Protein AF-A0A7S0P5D5-F1 (afdb_monomer)

Organism: NCBI:txid127549

Radius of gyration: 22.74 Å; Cα contacts (8 Å, |Δi|>4): 347; chains: 1; bounding box: 55×42×59 Å

Nearest PDB structures (foldseek):
  8a8t-assembly1_A  TM=3.610E-01  e=1.203E-02  Chloroflexus aurantiacus J-10-fl
  6qlg-assembly1_A  TM=5.160E-01  e=9.129E-02  Aspergillus niger
  8aer-assembly1_A  TM=3.426E-01  e=1.996E-02  Chloroflexus aurantiacus J-10-fl
  3qq0-assembly1_D  TM=2.690E-01  e=9.129E-02  Neisseria meningitidis MC58
  1sbz-assembly1_D  TM=5.220E-01  e=3.170E+00  Escherichia coli O157:H7

InterPro domains:
  IPR015590 Aldehyde dehydrogenase domain [PF00171] (122-233)
  IPR016161 Aldehyde/histidinol dehydrogenase [SSF53720] (98-239)
  IPR016162 Aldehyde dehydrogenase, N-terminal [G3DSA:3.40.605.10] (82-222)

Secondary structure (DSSP, 8-state):
--HHHHHHHHSSPPPPSEEEE-GGG-EEEEEES-HHHHHHHTTT--EEEEPPTT-------TTTT-PPPPEEEEE--SS-HHHHHHHHHHHHHTS--EEEEE--GGGGGGHHHHHHHTHHHHHTTSEEEE---HHHHHHHHH-TT--EEEEEE-HHHHHHHHHTSSS-HHHHHHTTPPPS--S-EEEEE---EEEE-------HHHHHHHHHHHHHHHHGGGG--TTSEEEEE--TT-TTHHHHHHHHHT-

Foldseek 3Di:
DQQVVCCVPPVDGDDFPDWDQDPLRKIWTWPPDDDDPRCVVVPPDTDTDIGDHPDDPDDDDPCPVVDAAAEEEEADDLLDPVVVVVVLCCCCPVVVHQYEYEYDQNCPVCQVVVCVVCVVCVVVNRYDYDYDDPVVVVCVLPPPRHQEYEYEEAPQVVLCQFAPHNPPSVVSVVVVPGTPHPHHYHYRHADQAEDEDDADDDDLVRLLVVLVVLLCLCPPSVNSDSNRHNHYHYDPPRPCPVVSVVSNVVD

Sequence (251 aa):
AEYFEALDTTGAPPPPAGVRTVSGGRHAVQTFPIGLYENLFFAGWKGELWIEEGKPLEQERPGADGTRARLYLLLGAGNQSSVVGADILSLVFQHHAAVVCKLNPVNDYLLKPLEHAFAPLIDAGLLAFVTGGVAMTQALIHHPSVAAIHMTGSDKTYDAIMWGGHGDIAARKASGAPPNLTKPFQAELGCVTPYILAPGAWSDAAVALHAREVAAMVVHNAHFNCLAAQVLVTARWWPQRGQFLAALEAE

pLDDT: mean 91.61, std 6.67, range [58.38, 98.56]

Structure (mmCIF, N/CA/C/O backbone):
data_AF-A0A7S0P5D5-F1
#
_entry.id   AF-A0A7S0P5D5-F1
#
loop_
_atom_site.group_PDB
_atom_site.id
_atom_site.type_symbol
_atom_site.label_atom_id
_atom_site.label_alt_id
_atom_site.label_comp_id
_atom_site.label_asym_id
_atom_site.label_entity_id
_atom_site.label_seq_id
_atom_site.pdbx_PDB_ins_code
_atom_site.Cartn_x
_atom_site.Cartn_y
_atom_site.Cartn_z
_atom_site.occupancy
_atom_site.B_iso_or_equiv
_atom_site.auth_seq_id
_atom_site.auth_comp_id
_atom_site.auth_asym_id
_atom_site.auth_atom_id
_atom_site.pdbx_PDB_model_num
ATOM 1 N N . ALA A 1 1 ? -23.176 -8.363 -11.551 1.00 58.38 1 ALA A N 1
ATOM 2 C CA . ALA A 1 1 ? -21.938 -8.528 -12.320 1.00 58.38 1 ALA A CA 1
ATOM 3 C C . ALA A 1 1 ? -20.876 -7.668 -11.667 1.00 58.38 1 ALA A C 1
ATOM 5 O O . ALA A 1 1 ? -21.195 -6.552 -11.251 1.00 58.38 1 ALA A O 1
ATOM 6 N N . GLU A 1 2 ? -19.669 -8.199 -11.523 1.00 75.25 2 GLU A N 1
ATOM 7 C CA . GLU A 1 2 ? -18.509 -7.390 -11.138 1.00 75.25 2 GLU A CA 1
ATOM 8 C C . GLU A 1 2 ? -18.188 -6.372 -12.246 1.00 75.25 2 GLU A C 1
ATOM 10 O O . GLU A 1 2 ? -18.663 -6.497 -13.376 1.00 75.25 2 GLU A O 1
ATOM 15 N N . TYR A 1 3 ? -17.413 -5.332 -11.932 1.00 79.88 3 TYR A N 1
ATOM 16 C CA . TYR A 1 3 ? -17.216 -4.184 -12.826 1.00 79.88 3 TYR A CA 1
ATOM 17 C C . TYR A 1 3 ? -16.726 -4.573 -14.234 1.00 79.88 3 TYR A C 1
ATOM 19 O O . TYR A 1 3 ? -17.319 -4.161 -15.232 1.00 79.88 3 TYR A O 1
ATOM 27 N N . PHE A 1 4 ? -15.687 -5.410 -14.327 1.00 79.38 4 PHE A N 1
ATOM 28 C CA . PHE A 1 4 ? -15.125 -5.839 -15.614 1.00 79.38 4 PHE A CA 1
ATOM 29 C C . PHE A 1 4 ? -16.009 -6.837 -16.363 1.00 79.38 4 PHE A C 1
ATOM 31 O O . PHE A 1 4 ? -16.084 -6.774 -17.585 1.00 79.38 4 PHE A O 1
ATOM 38 N N . GLU A 1 5 ? -16.733 -7.699 -15.651 1.00 83.38 5 GLU A N 1
ATOM 39 C CA . GLU A 1 5 ? -17.725 -8.593 -16.257 1.00 83.38 5 GLU A CA 1
ATOM 40 C C . GLU A 1 5 ? -18.868 -7.788 -16.894 1.00 83.38 5 GLU A C 1
ATOM 42 O O . GLU A 1 5 ? -19.292 -8.069 -18.014 1.00 83.38 5 GLU A O 1
ATOM 47 N N . ALA A 1 6 ? -19.349 -6.743 -16.213 1.00 85.25 6 ALA A N 1
ATOM 48 C CA . ALA A 1 6 ? -20.367 -5.851 -16.760 1.00 85.25 6 ALA A CA 1
ATOM 49 C C . ALA A 1 6 ? -19.857 -5.108 -18.004 1.00 85.25 6 ALA A C 1
ATOM 51 O O . ALA A 1 6 ? -20.577 -5.023 -18.999 1.00 85.25 6 ALA A O 1
ATOM 52 N N . LEU A 1 7 ? -18.611 -4.625 -17.982 1.00 83.94 7 LEU A N 1
ATOM 53 C CA . LEU A 1 7 ? -17.996 -3.995 -19.150 1.00 83.94 7 LEU A CA 1
ATOM 54 C C . LEU A 1 7 ? -17.867 -4.956 -20.336 1.00 83.94 7 LEU A C 1
ATOM 56 O O . LEU A 1 7 ? -18.183 -4.552 -21.452 1.00 83.94 7 LEU A O 1
ATOM 60 N N . ASP A 1 8 ? -17.431 -6.195 -20.112 1.00 84.44 8 ASP A N 1
ATOM 61 C CA . ASP A 1 8 ? -17.267 -7.198 -21.173 1.00 84.44 8 ASP A CA 1
ATOM 62 C C . ASP A 1 8 ? -18.615 -7.601 -21.792 1.00 84.44 8 ASP A C 1
ATOM 64 O O . ASP A 1 8 ? -18.784 -7.625 -23.010 1.00 84.44 8 ASP A O 1
ATOM 68 N N . THR A 1 9 ? -19.620 -7.833 -20.947 1.00 88.81 9 THR A N 1
ATOM 69 C CA . THR A 1 9 ? -20.936 -8.325 -21.382 1.00 88.81 9 THR A CA 1
ATOM 70 C C . THR A 1 9 ? -21.857 -7.233 -21.926 1.00 88.81 9 THR A C 1
ATOM 72 O O . THR A 1 9 ? -22.649 -7.495 -22.830 1.00 88.81 9 THR A O 1
ATOM 75 N N . THR A 1 10 ? -21.789 -6.014 -21.382 1.00 87.06 10 THR A N 1
ATOM 76 C CA . THR A 1 10 ? -22.739 -4.929 -21.700 1.00 87.06 10 THR A CA 1
ATOM 77 C C . THR A 1 10 ? -22.095 -3.713 -22.363 1.00 87.06 10 THR A C 1
ATOM 79 O O . THR A 1 10 ? -22.804 -2.855 -22.889 1.00 87.06 10 THR A O 1
ATOM 82 N N . GLY A 1 11 ? -20.764 -3.604 -22.346 1.00 84.50 11 GLY A N 1
ATOM 83 C CA . GLY A 1 11 ? -20.040 -2.426 -22.831 1.00 84.50 11 GLY A CA 1
ATOM 84 C C . GLY A 1 11 ? -20.120 -1.204 -21.908 1.00 84.50 11 GLY A C 1
ATOM 85 O O . GLY A 1 11 ? -19.606 -0.143 -22.277 1.00 84.50 11 GLY A O 1
ATOM 86 N N . ALA A 1 12 ? -20.744 -1.330 -20.733 1.00 84.00 12 ALA A N 1
ATOM 87 C CA . ALA A 1 12 ? -20.948 -0.259 -19.763 1.00 84.00 12 ALA A CA 1
ATOM 88 C C . ALA A 1 12 ? -20.639 -0.730 -18.326 1.00 84.00 12 ALA A C 1
ATOM 90 O O . ALA A 1 12 ? -20.782 -1.916 -18.020 1.00 84.00 12 ALA A O 1
ATOM 91 N N . PRO A 1 13 ? -20.191 0.176 -17.438 1.00 83.31 13 PRO A N 1
ATOM 92 C CA . PRO A 1 13 ? -19.980 -0.157 -16.034 1.00 83.31 13 PRO A CA 1
ATOM 93 C C . PRO A 1 13 ? -21.312 -0.498 -15.336 1.00 83.31 13 PRO A C 1
ATOM 95 O O . PRO A 1 13 ? -22.378 -0.052 -15.776 1.00 83.31 13 PRO A O 1
ATOM 98 N N . PRO A 1 14 ? -21.290 -1.303 -14.256 1.00 83.44 14 PRO A N 1
ATOM 99 C CA . PRO A 1 14 ? -22.506 -1.696 -13.562 1.00 83.44 14 PRO A CA 1
ATOM 100 C C . PRO A 1 14 ? -23.134 -0.493 -12.838 1.00 83.44 14 PRO A C 1
ATOM 102 O O . PRO A 1 14 ? -22.414 0.354 -12.294 1.00 83.44 14 PRO A O 1
ATOM 105 N N . PRO A 1 15 ? -24.477 -0.424 -12.758 1.00 81.44 15 PRO A N 1
ATOM 106 C CA . PRO A 1 15 ? -25.137 0.644 -12.022 1.00 81.44 15 PRO A CA 1
ATOM 107 C C . PRO A 1 15 ? -24.736 0.604 -10.537 1.00 81.44 15 PRO A C 1
ATOM 109 O O . PRO A 1 15 ? -24.493 -0.478 -9.992 1.00 81.44 15 PRO A O 1
ATOM 112 N N . PRO A 1 16 ? -24.682 1.763 -9.856 1.00 82.06 16 PRO A N 1
ATOM 113 C CA . PRO A 1 16 ? -24.384 1.807 -8.429 1.00 82.06 16 PRO A CA 1
ATOM 114 C C . PRO A 1 16 ? -25.425 1.021 -7.623 1.00 82.06 16 PRO A C 1
ATOM 116 O O . PRO A 1 16 ? -26.604 0.992 -7.976 1.00 82.06 16 PRO A O 1
ATOM 119 N N . ALA A 1 17 ? -25.001 0.439 -6.496 1.00 83.44 17 ALA A N 1
ATOM 120 C CA . ALA A 1 17 ? -25.884 -0.339 -5.621 1.00 83.44 17 ALA A CA 1
ATOM 121 C C . ALA A 1 17 ? -27.049 0.498 -5.059 1.00 83.44 17 ALA A C 1
ATOM 123 O O . ALA A 1 17 ? -28.137 -0.019 -4.810 1.00 83.44 17 ALA A O 1
ATOM 124 N N . GLY A 1 18 ? -26.829 1.801 -4.884 1.00 88.88 18 GLY A N 1
ATOM 125 C CA . GLY A 1 18 ? -27.861 2.754 -4.510 1.00 88.88 18 GLY A CA 1
ATOM 126 C C . GLY A 1 18 ? -27.371 4.189 -4.641 1.00 88.88 18 GLY A C 1
ATOM 127 O O . GLY A 1 18 ? -26.185 4.470 -4.472 1.00 88.88 18 GLY A O 1
ATOM 128 N N . VAL A 1 19 ? -28.298 5.101 -4.929 1.00 92.19 19 VAL A N 1
ATOM 129 C CA . VAL A 1 19 ? -28.044 6.544 -4.960 1.00 92.19 19 VAL A CA 1
ATOM 130 C C . VAL A 1 19 ? -29.105 7.229 -4.118 1.00 92.19 19 VAL A C 1
ATOM 132 O O . VAL A 1 19 ? -30.302 7.038 -4.326 1.00 92.19 19 VAL A O 1
ATOM 135 N N . ARG A 1 20 ? -28.662 8.041 -3.162 1.00 93.38 20 ARG A N 1
ATOM 136 C CA . ARG A 1 20 ? -29.518 8.833 -2.280 1.00 93.38 20 ARG A CA 1
ATOM 137 C C . ARG A 1 20 ? -29.183 10.306 -2.441 1.00 93.38 20 ARG A C 1
ATOM 139 O O . ARG A 1 20 ? -28.017 10.682 -2.398 1.00 93.38 20 ARG A O 1
ATOM 146 N N . THR A 1 21 ? -30.197 11.156 -2.545 1.00 91.19 21 THR A N 1
ATOM 147 C CA . THR A 1 21 ? -30.005 12.602 -2.389 1.00 91.19 21 THR A CA 1
ATOM 148 C C . THR A 1 21 ? -29.828 12.936 -0.908 1.00 91.19 21 THR A C 1
ATOM 150 O O . THR A 1 21 ? -30.612 12.497 -0.063 1.00 91.19 21 THR A O 1
ATOM 153 N N . VAL A 1 22 ? -28.779 13.687 -0.582 1.00 89.81 22 VAL A N 1
ATOM 154 C CA . VAL A 1 22 ? -28.417 14.095 0.782 1.00 89.81 22 VAL A CA 1
ATOM 155 C C . VAL A 1 22 ? -28.518 15.612 0.949 1.00 89.81 22 VAL A C 1
ATOM 157 O O . VAL A 1 22 ? -28.938 16.330 0.040 1.00 89.81 22 VAL A O 1
ATOM 160 N N . SER A 1 23 ? -28.181 16.116 2.140 1.00 86.81 23 SER A N 1
ATOM 161 C CA . SER A 1 23 ? -28.263 17.547 2.443 1.00 86.81 23 SER A CA 1
ATOM 162 C C . SER A 1 23 ? -27.466 18.396 1.446 1.00 86.81 23 SER A C 1
ATOM 164 O O . SER A 1 23 ? -26.335 18.060 1.074 1.00 86.81 23 SER A O 1
ATOM 166 N N . GLY A 1 24 ? -28.080 19.506 1.025 1.00 83.25 24 GLY A N 1
ATOM 167 C CA . GLY A 1 24 ? -27.525 20.395 0.001 1.00 83.25 24 GLY A CA 1
ATOM 168 C C . GLY A 1 24 ? -27.646 19.850 -1.425 1.00 83.25 24 GLY A C 1
ATOM 169 O O . GLY A 1 24 ? -26.835 20.197 -2.266 1.00 83.25 24 GLY A O 1
ATOM 170 N N . GLY A 1 25 ? -28.587 18.936 -1.699 1.00 84.94 25 GLY A N 1
ATOM 171 C CA . GLY A 1 25 ? -28.819 18.414 -3.055 1.00 84.94 25 GLY A CA 1
ATOM 172 C C . GLY A 1 25 ? -27.712 17.501 -3.597 1.00 84.94 25 GLY A C 1
ATOM 173 O O . GLY A 1 25 ? -27.777 17.085 -4.748 1.00 84.94 25 GLY A O 1
ATOM 174 N N . ARG A 1 26 ? -26.713 17.166 -2.773 1.00 90.69 26 ARG A N 1
ATOM 175 C CA . ARG A 1 26 ? -25.627 16.238 -3.112 1.00 90.69 26 ARG A CA 1
ATOM 176 C C . ARG A 1 26 ? -26.141 14.811 -3.270 1.00 90.69 26 ARG A C 1
ATOM 178 O O . ARG A 1 26 ? -27.201 14.459 -2.749 1.00 90.69 26 ARG A O 1
ATOM 185 N N . HIS A 1 27 ? -25.345 13.963 -3.908 1.00 93.00 27 HIS A N 1
ATOM 186 C CA . HIS A 1 27 ? -25.621 12.533 -4.017 1.00 93.00 27 HIS A CA 1
ATOM 187 C C . HIS A 1 27 ? -24.662 11.728 -3.140 1.00 93.00 27 HIS A C 1
ATOM 189 O O . HIS A 1 27 ? -23.454 11.940 -3.182 1.00 93.00 27 HIS A O 1
ATOM 195 N N . ALA A 1 28 ? -25.201 10.793 -2.362 1.00 94.31 28 ALA A N 1
ATOM 196 C CA . ALA A 1 28 ? -24.440 9.723 -1.730 1.00 94.31 28 ALA A CA 1
ATOM 197 C C . ALA A 1 28 ? -24.663 8.436 -2.527 1.00 94.31 28 ALA A C 1
ATOM 199 O O . ALA A 1 28 ? -25.802 7.991 -2.702 1.00 94.31 28 ALA A O 1
ATOM 200 N N . VAL A 1 29 ? -23.574 7.869 -3.029 1.00 92.75 29 VAL A N 1
ATOM 201 C CA . VAL A 1 29 ? -23.549 6.658 -3.848 1.00 92.75 29 VAL A CA 1
ATOM 202 C C . VAL A 1 29 ? -23.046 5.523 -2.981 1.00 92.75 29 VAL A C 1
ATOM 204 O O . VAL A 1 29 ? -21.926 5.587 -2.483 1.00 92.75 29 VAL A O 1
ATOM 207 N N . GLN A 1 30 ? -23.847 4.479 -2.803 1.00 91.44 30 GLN A N 1
ATOM 208 C CA . GLN A 1 30 ? -23.393 3.295 -2.088 1.00 91.44 30 GLN A CA 1
ATOM 209 C C . GLN A 1 30 ? -22.416 2.514 -2.972 1.00 91.44 30 GLN A C 1
ATOM 211 O O . GLN A 1 30 ? -22.788 2.032 -4.044 1.00 91.44 30 GLN A O 1
ATOM 216 N N . THR A 1 31 ? -21.178 2.387 -2.503 1.00 88.44 31 THR A N 1
ATOM 217 C CA . THR A 1 31 ? -20.093 1.671 -3.189 1.00 88.44 31 THR A CA 1
ATOM 218 C C . THR A 1 31 ? -19.704 0.376 -2.496 1.00 88.44 31 THR A C 1
ATOM 220 O O . THR A 1 31 ? -18.937 -0.396 -3.055 1.00 88.44 31 THR A O 1
ATOM 223 N N . PHE A 1 32 ? -20.226 0.123 -1.296 1.00 89.06 32 PHE A N 1
ATOM 224 C CA . PHE A 1 32 ? -19.951 -1.093 -0.545 1.00 89.06 32 PHE A CA 1
ATOM 225 C C . PHE A 1 32 ? -21.074 -1.382 0.467 1.00 89.06 32 PHE A C 1
ATOM 227 O O . PHE A 1 32 ? -21.574 -0.43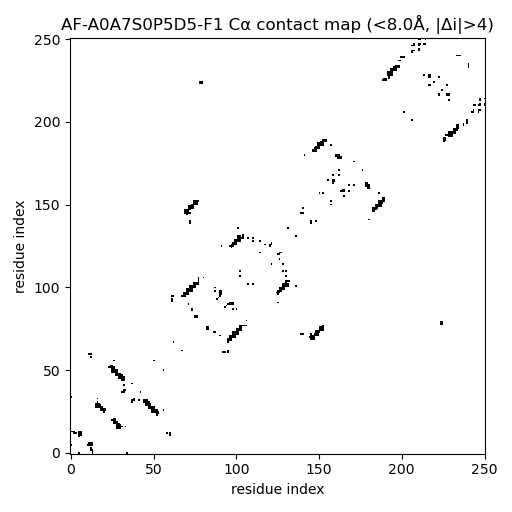9 1.094 1.00 89.06 32 PHE A O 1
ATOM 234 N N . PRO A 1 33 ? -21.458 -2.650 0.693 1.00 88.69 33 PRO A N 1
ATOM 235 C CA . PRO A 1 33 ? -21.038 -3.848 -0.042 1.00 88.69 33 PRO A CA 1
ATOM 236 C C . PRO A 1 33 ? -21.739 -3.984 -1.405 1.00 88.69 33 PRO A C 1
ATOM 238 O O . PRO A 1 33 ? -22.882 -3.547 -1.575 1.00 88.69 33 PRO A O 1
ATOM 241 N N . ILE A 1 34 ? -21.074 -4.635 -2.358 1.00 81.25 34 ILE A N 1
ATOM 242 C CA . ILE A 1 34 ? -21.566 -4.992 -3.689 1.00 81.25 34 ILE A CA 1
ATOM 243 C C . ILE A 1 34 ? -21.639 -6.523 -3.803 1.00 81.25 34 ILE A C 1
ATOM 245 O O . ILE A 1 34 ? -20.687 -7.248 -3.535 1.00 81.25 34 ILE A O 1
ATOM 249 N N . GLY A 1 35 ? -22.791 -7.041 -4.232 1.00 79.44 35 GLY A N 1
ATOM 250 C CA . GLY A 1 35 ? -22.966 -8.477 -4.474 1.00 79.44 35 GLY A CA 1
ATOM 251 C C . GLY A 1 35 ? -23.063 -9.335 -3.205 1.00 79.44 35 GLY A C 1
ATOM 252 O O . GLY A 1 35 ? -23.049 -8.845 -2.077 1.00 79.44 35 GLY A O 1
ATOM 253 N N . LEU A 1 36 ? -23.236 -10.645 -3.388 1.00 82.94 36 LEU A N 1
ATOM 254 C CA . LEU A 1 36 ? -23.593 -11.563 -2.300 1.00 82.94 36 LEU A CA 1
ATOM 255 C C . LEU A 1 36 ? -22.468 -11.748 -1.269 1.00 82.94 36 LEU A C 1
ATOM 257 O O . LEU A 1 36 ? -22.733 -11.735 -0.069 1.00 82.94 36 LEU A O 1
ATOM 261 N N . TYR A 1 37 ? -21.227 -11.918 -1.728 1.00 85.06 37 TYR A N 1
ATOM 262 C CA . TYR A 1 37 ? -20.101 -12.236 -0.848 1.00 85.06 37 TYR A CA 1
ATOM 263 C C . TYR A 1 37 ? -19.763 -11.089 0.101 1.00 85.06 37 TYR A C 1
ATOM 265 O O . TYR A 1 37 ? -19.641 -11.320 1.300 1.00 85.06 37 TYR A O 1
ATOM 273 N N . GLU A 1 38 ? -19.680 -9.852 -0.392 1.00 87.56 38 GLU A N 1
ATOM 274 C CA . GLU A 1 38 ? -19.379 -8.700 0.465 1.00 87.56 38 GLU A CA 1
ATOM 275 C C . GLU A 1 38 ? -20.480 -8.466 1.505 1.00 87.56 38 GLU A C 1
ATOM 277 O O . GLU A 1 38 ? -20.188 -8.218 2.673 1.00 87.56 38 GLU A O 1
ATOM 282 N N . ASN A 1 39 ? -21.749 -8.629 1.111 1.00 85.12 39 ASN A N 1
ATOM 283 C CA . ASN A 1 39 ? -22.879 -8.528 2.036 1.00 85.12 39 ASN A CA 1
ATOM 284 C C . ASN A 1 39 ? -22.820 -9.585 3.152 1.00 85.12 39 ASN A C 1
ATOM 286 O O . ASN A 1 39 ? -23.248 -9.310 4.272 1.00 85.12 39 ASN A O 1
ATOM 290 N N . LEU A 1 40 ? -22.294 -10.780 2.860 1.00 89.12 40 LEU A N 1
ATOM 291 C CA . LEU A 1 40 ? -22.147 -11.854 3.840 1.00 89.12 40 LEU A CA 1
ATOM 292 C C . LEU A 1 40 ? -20.928 -11.651 4.751 1.00 89.12 40 LEU A C 1
ATOM 294 O O . LEU A 1 40 ? -21.047 -11.793 5.966 1.00 89.12 40 LEU A O 1
ATOM 298 N N . PHE A 1 41 ? -19.764 -11.330 4.181 1.00 89.69 41 PHE A N 1
ATOM 299 C CA . PHE A 1 41 ? -18.509 -11.220 4.934 1.00 89.69 41 PHE A CA 1
ATOM 300 C C . PHE A 1 41 ? -18.391 -9.926 5.743 1.00 89.69 41 PHE A C 1
ATOM 302 O O . PHE A 1 41 ? -17.720 -9.916 6.772 1.00 89.69 41 PHE A O 1
ATOM 309 N N . PHE A 1 42 ? -19.062 -8.854 5.318 1.00 87.44 42 PHE A N 1
ATOM 310 C CA . PHE A 1 42 ? -18.968 -7.534 5.945 1.00 87.44 42 PHE A CA 1
ATOM 311 C C . PHE A 1 42 ? -20.322 -7.043 6.461 1.00 87.44 42 PHE A C 1
ATOM 313 O O . PHE A 1 42 ? -20.672 -5.866 6.352 1.00 87.44 42 PHE A O 1
ATOM 320 N N . ALA A 1 43 ? -21.095 -7.959 7.047 1.00 85.62 43 ALA A N 1
ATOM 321 C CA . ALA A 1 43 ? -22.389 -7.648 7.636 1.00 85.62 43 ALA A CA 1
ATOM 322 C C . ALA A 1 43 ? -22.286 -6.470 8.626 1.00 85.62 43 ALA A C 1
ATOM 324 O O . ALA A 1 43 ? -21.475 -6.474 9.552 1.00 85.62 43 ALA A O 1
ATOM 325 N N . GLY A 1 44 ? -23.123 -5.449 8.420 1.00 85.56 44 GLY A N 1
ATOM 326 C CA . GLY A 1 44 ? -23.162 -4.235 9.244 1.00 85.56 44 GLY A CA 1
ATOM 327 C C . GLY A 1 44 ? -22.296 -3.073 8.743 1.00 85.56 44 GLY A C 1
ATOM 328 O O . GLY A 1 44 ? -22.477 -1.955 9.220 1.00 85.56 44 GLY A O 1
ATOM 329 N N . TRP A 1 45 ? -21.426 -3.289 7.754 1.00 89.19 45 TRP A N 1
ATOM 330 C CA . TRP A 1 45 ? -20.610 -2.232 7.153 1.00 89.19 45 TRP A CA 1
ATOM 331 C C . TRP A 1 45 ? -21.281 -1.639 5.911 1.00 89.19 45 TRP A C 1
ATOM 333 O O . TRP A 1 45 ? -21.953 -2.338 5.154 1.00 89.19 45 TRP A O 1
ATOM 343 N N . LYS A 1 46 ? -21.100 -0.330 5.698 1.00 90.00 46 LYS A N 1
ATOM 344 C CA . LYS A 1 46 ? -21.545 0.393 4.497 1.00 90.00 46 LYS A CA 1
ATOM 345 C C . LYS A 1 46 ? -20.492 1.414 4.085 1.00 90.00 46 LYS A C 1
ATOM 347 O O . LYS A 1 46 ? -19.978 2.132 4.938 1.00 90.00 46 LYS A O 1
ATOM 352 N N . GLY A 1 47 ? -20.218 1.491 2.787 1.00 92.25 47 GLY A N 1
ATOM 353 C CA . GLY A 1 47 ? -19.375 2.517 2.178 1.00 92.25 47 GLY A CA 1
ATOM 354 C C . GLY A 1 47 ? -20.193 3.392 1.235 1.00 92.25 47 GLY A C 1
ATOM 355 O O . GLY A 1 47 ? -20.940 2.881 0.397 1.00 92.25 47 GLY A O 1
ATOM 356 N N . GLU A 1 48 ? -20.057 4.710 1.380 1.00 93.12 48 GLU A N 1
ATOM 357 C CA . GLU A 1 48 ? -20.683 5.698 0.502 1.00 93.12 48 GLU A CA 1
ATOM 358 C C . GLU A 1 48 ? -19.625 6.655 -0.067 1.00 93.12 48 GLU A C 1
ATOM 360 O O . GLU A 1 48 ? -18.774 7.152 0.670 1.00 93.12 48 GLU A O 1
ATOM 365 N N . LEU A 1 49 ? -19.728 6.979 -1.357 1.00 91.88 49 LEU A N 1
ATOM 366 C CA . LEU A 1 49 ? -19.058 8.130 -1.961 1.00 91.88 49 LEU A CA 1
ATOM 367 C C . LEU A 1 49 ? -20.021 9.311 -2.016 1.00 91.88 49 LEU A C 1
ATOM 369 O O . LEU A 1 49 ? -21.128 9.203 -2.543 1.00 91.88 49 LEU A O 1
ATOM 373 N N . TRP A 1 50 ? -19.600 10.441 -1.453 1.00 93.50 50 TRP A N 1
ATOM 374 C CA . TRP A 1 50 ? -20.389 11.667 -1.421 1.00 93.50 50 TRP A CA 1
ATOM 375 C C . TRP A 1 50 ? -19.907 12.598 -2.522 1.00 93.50 50 TRP A C 1
ATOM 377 O O . TRP A 1 50 ? -18.783 13.094 -2.483 1.00 93.50 50 TRP A O 1
ATOM 387 N N . ILE A 1 51 ? -20.772 12.817 -3.504 1.00 91.69 51 ILE A N 1
ATOM 388 C CA . ILE A 1 51 ? -20.483 13.642 -4.668 1.00 91.69 51 ILE A CA 1
ATOM 389 C C . ILE A 1 51 ? -20.586 15.116 -4.276 1.00 91.69 51 ILE A C 1
ATOM 391 O O . ILE A 1 51 ? -21.514 15.528 -3.569 1.00 91.69 51 ILE A O 1
ATOM 395 N N . GLU A 1 52 ? -19.612 15.906 -4.728 1.00 89.69 52 GLU A N 1
ATOM 396 C CA . GLU A 1 52 ? -19.618 17.358 -4.567 1.00 89.69 52 GLU A CA 1
ATOM 397 C C . GLU A 1 52 ? -20.901 17.980 -5.138 1.00 89.69 52 GLU A C 1
ATOM 399 O O . GLU A 1 52 ? -21.514 17.476 -6.081 1.00 89.69 52 GLU A O 1
ATOM 404 N N . GLU A 1 53 ? -21.318 19.102 -4.559 1.00 90.62 53 GLU A N 1
ATOM 405 C CA . GLU A 1 53 ? -22.531 19.795 -4.986 1.00 90.62 53 GLU A CA 1
ATOM 406 C C . GLU A 1 53 ? -22.430 20.250 -6.450 1.00 90.62 53 GLU A C 1
ATOM 408 O O . GLU A 1 53 ? -21.419 20.800 -6.885 1.00 90.62 53 GLU A O 1
ATOM 413 N N . GLY A 1 54 ? -23.489 19.995 -7.224 1.00 86.25 54 GLY A N 1
ATOM 414 C CA . GLY A 1 54 ? -23.563 20.361 -8.640 1.00 86.25 54 GLY A CA 1
ATOM 415 C C . GLY A 1 54 ? -22.700 19.515 -9.584 1.00 86.25 54 GLY A C 1
ATOM 416 O O . GLY A 1 54 ? -22.736 19.758 -10.790 1.00 86.25 54 GLY A O 1
ATOM 417 N N . LYS A 1 55 ? -21.943 18.526 -9.086 1.00 88.81 55 LYS A N 1
ATOM 418 C CA . LYS A 1 55 ? -21.206 17.590 -9.945 1.00 88.81 55 LYS A CA 1
ATOM 419 C C . LYS A 1 55 ? -22.118 16.464 -10.445 1.00 88.81 55 LYS A C 1
ATOM 421 O O . LYS A 1 55 ? -22.966 15.985 -9.686 1.00 88.81 55 LYS A O 1
ATOM 426 N N . PRO A 1 56 ? -21.959 16.035 -11.709 1.00 85.88 56 PRO A N 1
ATOM 427 C CA . PRO A 1 56 ? -22.733 14.927 -12.244 1.00 85.88 56 PRO A CA 1
ATOM 428 C C . PRO A 1 56 ? -22.327 13.610 -11.574 1.00 85.88 56 PRO A C 1
ATOM 430 O O . PRO A 1 56 ? -21.190 13.436 -11.130 1.00 85.88 56 PRO A O 1
ATOM 433 N N . LEU A 1 57 ? -23.269 12.668 -11.516 1.00 84.50 57 LEU A N 1
ATOM 434 C CA . LEU A 1 57 ? -22.962 11.289 -11.164 1.00 84.50 57 LEU A CA 1
ATOM 435 C C . LEU A 1 57 ? -22.419 10.583 -12.407 1.00 84.50 57 LEU A C 1
ATOM 437 O O . LEU A 1 57 ? -23.188 10.142 -13.259 1.00 84.50 57 LEU A O 1
ATOM 441 N N . GLU A 1 58 ? -21.100 10.483 -12.498 1.00 82.38 58 GLU A N 1
ATOM 442 C CA . GLU A 1 58 ? -20.412 9.817 -13.600 1.00 82.38 58 GLU A CA 1
ATOM 443 C C . GLU A 1 58 ? -19.621 8.620 -13.079 1.00 82.38 58 GLU A C 1
ATOM 445 O O . GLU A 1 58 ? -19.075 8.639 -11.975 1.00 82.38 58 GLU A O 1
ATOM 450 N N . GLN A 1 59 ? -19.577 7.561 -13.881 1.00 78.19 59 GLN A N 1
ATOM 451 C CA . GLN A 1 59 ? -18.661 6.449 -13.678 1.00 78.19 59 GLN A CA 1
ATOM 452 C C . GLN A 1 59 ? -17.605 6.526 -14.769 1.00 78.19 59 GLN A C 1
ATOM 454 O O . GLN A 1 59 ? -17.929 6.506 -15.959 1.00 78.19 59 GLN A O 1
ATOM 459 N N . GLU A 1 60 ? -16.346 6.619 -14.358 1.00 74.19 60 GLU A N 1
ATOM 460 C CA . GLU A 1 60 ? -15.229 6.534 -15.286 1.00 74.19 60 GLU A CA 1
ATOM 461 C C . GLU A 1 60 ? -15.261 5.176 -15.994 1.00 74.19 60 GLU A C 1
ATOM 463 O O . GLU A 1 60 ? -15.531 4.146 -15.368 1.00 74.19 60 GLU A O 1
ATOM 468 N N . ARG A 1 61 ? -15.017 5.182 -17.309 1.00 74.44 61 ARG A N 1
ATOM 469 C CA . ARG A 1 61 ? -14.846 3.970 -18.110 1.00 74.44 61 ARG A CA 1
ATOM 470 C C . ARG A 1 61 ? -13.371 3.849 -18.508 1.00 74.44 61 ARG A C 1
ATOM 472 O O . ARG A 1 61 ? -12.919 4.646 -19.334 1.00 74.44 61 ARG A O 1
ATOM 479 N N . PRO A 1 62 ? -12.659 2.825 -18.009 1.00 69.50 62 PRO A N 1
ATOM 480 C CA . PRO A 1 62 ? -11.334 2.441 -18.465 1.00 69.50 62 PRO A CA 1
ATOM 481 C C . PRO A 1 62 ? -11.158 2.501 -19.983 1.00 69.50 62 PRO A C 1
ATOM 483 O O . PRO A 1 62 ? -11.913 1.872 -20.728 1.00 69.50 62 PRO A O 1
ATOM 486 N N . GLY A 1 63 ? -10.159 3.262 -20.438 1.00 66.81 63 GLY A N 1
ATOM 487 C CA . GLY A 1 63 ? -9.768 3.353 -21.850 1.00 66.81 63 GLY A CA 1
ATOM 488 C C . GLY A 1 63 ? -10.743 4.089 -22.781 1.00 66.81 63 GLY A C 1
ATOM 489 O O . GLY A 1 63 ? -10.576 4.014 -23.999 1.00 66.81 63 GLY A O 1
ATOM 490 N N . ALA A 1 64 ? -11.751 4.800 -22.257 1.00 71.12 64 ALA A N 1
ATOM 491 C CA . ALA A 1 64 ? -12.708 5.554 -23.078 1.00 71.12 64 ALA A CA 1
ATOM 492 C C . ALA A 1 64 ? -12.066 6.690 -23.898 1.00 71.12 64 ALA A C 1
ATOM 494 O O . ALA A 1 64 ? -12.589 7.072 -24.943 1.00 71.12 64 ALA A O 1
ATOM 495 N N . ASP A 1 65 ? -10.926 7.206 -23.448 1.00 75.81 65 ASP A N 1
ATOM 496 C CA . ASP A 1 65 ? -10.139 8.242 -24.121 1.00 75.81 65 ASP A CA 1
ATOM 497 C C . ASP A 1 65 ? -9.180 7.685 -25.196 1.00 75.81 65 ASP A C 1
ATOM 499 O O . ASP A 1 65 ? -8.511 8.450 -25.892 1.00 75.81 65 ASP A O 1
ATOM 503 N N . GLY A 1 66 ? -9.107 6.357 -25.352 1.00 70.81 66 GLY A N 1
ATOM 504 C CA . GLY A 1 66 ? -8.196 5.690 -26.282 1.00 70.81 66 GLY A CA 1
ATOM 505 C C . GLY A 1 66 ? -6.725 5.725 -25.853 1.00 70.81 66 GLY A C 1
ATOM 506 O O . GLY A 1 66 ? -5.846 5.451 -26.680 1.00 70.81 66 GLY A O 1
ATOM 507 N N . THR A 1 67 ? -6.430 6.054 -24.590 1.00 74.50 67 THR A N 1
ATOM 508 C CA . THR A 1 67 ? -5.062 6.072 -24.071 1.00 74.50 67 THR A CA 1
ATOM 509 C C . THR A 1 67 ? -4.440 4.681 -24.167 1.00 74.50 67 THR A C 1
ATOM 511 O O . THR A 1 67 ? -4.951 3.690 -23.647 1.00 74.50 67 THR A O 1
ATOM 514 N N . ARG A 1 68 ? -3.299 4.596 -24.860 1.00 76.38 68 ARG A N 1
ATOM 515 C CA . ARG A 1 68 ? -2.543 3.346 -24.973 1.00 76.38 68 ARG A CA 1
ATOM 516 C C . ARG A 1 68 ? -1.852 3.017 -23.659 1.00 76.38 68 ARG A C 1
ATOM 518 O O . ARG A 1 68 ? -1.242 3.893 -23.042 1.00 76.38 68 ARG A O 1
ATOM 525 N N . ALA A 1 69 ? -1.867 1.730 -23.321 1.00 81.31 69 ALA A N 1
ATOM 526 C CA . ALA A 1 69 ? -1.160 1.222 -22.163 1.00 81.31 69 ALA A CA 1
ATOM 527 C C . ALA A 1 69 ? 0.331 1.562 -22.220 1.00 81.31 69 ALA A C 1
ATOM 529 O O . ALA A 1 69 ? 0.996 1.411 -23.250 1.00 81.31 69 ALA A O 1
ATOM 530 N N . ARG A 1 70 ? 0.852 2.041 -21.091 1.00 91.56 70 ARG A N 1
ATOM 531 C CA . ARG A 1 70 ? 2.269 2.355 -20.905 1.00 91.56 70 ARG A CA 1
ATOM 532 C C . ARG A 1 70 ? 2.932 1.243 -20.108 1.00 91.56 70 ARG A C 1
ATOM 534 O O . ARG A 1 70 ? 2.288 0.618 -19.271 1.00 91.56 70 ARG A O 1
ATOM 541 N N . LEU A 1 71 ? 4.223 1.024 -20.342 1.00 97.06 71 LEU A N 1
ATOM 542 C CA . LEU A 1 71 ? 4.992 0.069 -19.555 1.00 97.06 71 LEU A CA 1
ATOM 543 C C . LEU A 1 71 ? 5.460 0.716 -18.249 1.00 97.06 71 LEU A C 1
ATOM 545 O O . LEU A 1 71 ? 6.240 1.674 -18.268 1.00 97.06 71 LEU A O 1
ATOM 549 N N . TYR A 1 72 ? 5.006 0.159 -17.134 1.00 98.06 72 TYR A N 1
ATOM 550 C CA . TYR A 1 72 ? 5.418 0.516 -15.787 1.00 98.06 72 TYR A CA 1
ATOM 551 C C . TYR A 1 72 ? 6.431 -0.496 -15.263 1.00 98.06 72 TYR A C 1
ATOM 553 O O . TYR A 1 72 ? 6.263 -1.707 -15.408 1.00 98.06 72 TYR A O 1
ATOM 561 N N . LEU A 1 73 ? 7.480 0.008 -14.620 1.00 98.44 73 LEU A N 1
ATOM 562 C CA . LEU A 1 73 ? 8.346 -0.810 -13.782 1.00 98.44 73 LEU A CA 1
ATOM 563 C C . LEU A 1 73 ? 7.831 -0.746 -12.347 1.00 98.44 73 LEU A C 1
ATOM 565 O O . LEU A 1 73 ? 7.902 0.308 -11.718 1.00 98.44 73 LEU A O 1
ATOM 569 N N . LEU A 1 74 ? 7.356 -1.874 -11.831 1.00 98.38 74 LEU A N 1
ATOM 570 C CA . LEU A 1 74 ? 6.985 -2.032 -10.432 1.00 98.38 74 LEU A CA 1
ATOM 571 C C . LEU A 1 74 ? 8.169 -2.611 -9.653 1.00 98.38 74 LEU A C 1
ATOM 573 O O . LEU A 1 74 ? 8.597 -3.736 -9.900 1.00 98.38 74 LEU A O 1
ATOM 577 N N . LEU A 1 75 ? 8.686 -1.859 -8.688 1.00 97.94 75 LEU A N 1
ATOM 578 C CA . LEU A 1 75 ? 9.641 -2.336 -7.694 1.00 97.94 75 LEU A CA 1
ATOM 579 C C . LEU A 1 75 ? 8.857 -2.833 -6.473 1.00 97.94 75 LEU A C 1
ATOM 581 O O . LEU A 1 75 ? 8.412 -2.037 -5.644 1.00 97.94 75 LEU A O 1
ATOM 585 N N . GLY A 1 76 ? 8.651 -4.150 -6.410 1.00 96.56 76 GLY A N 1
ATOM 586 C CA . GLY A 1 76 ? 7.734 -4.781 -5.465 1.00 96.56 76 GLY A CA 1
ATOM 587 C C . GLY A 1 76 ? 8.189 -4.711 -4.006 1.00 96.56 76 GLY A C 1
ATOM 588 O O . GLY A 1 76 ? 9.383 -4.784 -3.697 1.00 96.56 76 GLY A O 1
ATOM 589 N N . ALA A 1 77 ? 7.206 -4.631 -3.108 1.00 95.69 77 ALA A N 1
ATOM 590 C CA . ALA A 1 77 ? 7.399 -4.641 -1.665 1.00 95.69 77 ALA A CA 1
ATOM 591 C C . ALA A 1 77 ? 8.120 -5.911 -1.169 1.00 95.69 77 ALA A C 1
ATOM 593 O O . ALA A 1 77 ? 7.937 -7.017 -1.687 1.00 95.69 77 ALA A O 1
ATOM 594 N N . GLY A 1 78 ? 8.942 -5.749 -0.129 1.00 94.25 78 GLY A N 1
ATOM 595 C CA . GLY A 1 78 ? 9.611 -6.862 0.557 1.00 94.25 78 GLY A CA 1
ATOM 596 C C . GLY A 1 78 ? 8.825 -7.412 1.747 1.00 94.25 78 GLY A C 1
ATOM 597 O O . GLY A 1 78 ? 8.882 -8.598 2.037 1.00 94.25 78 GLY A O 1
ATOM 598 N N . ASN A 1 79 ? 8.072 -6.554 2.424 1.00 93.12 79 ASN A N 1
ATOM 599 C CA . ASN A 1 79 ? 7.421 -6.837 3.701 1.00 93.12 79 ASN A CA 1
ATOM 600 C C . ASN A 1 79 ? 6.038 -7.496 3.582 1.00 93.12 79 ASN A C 1
ATOM 602 O O . ASN A 1 79 ? 5.592 -8.139 4.530 1.00 93.12 79 ASN A O 1
ATOM 606 N N . GLN A 1 80 ? 5.354 -7.321 2.448 1.00 91.94 80 GLN A N 1
ATOM 607 C CA . GLN A 1 80 ? 4.044 -7.912 2.186 1.00 91.94 80 GLN A CA 1
ATOM 608 C C . GLN A 1 80 ? 3.897 -8.268 0.703 1.00 91.94 80 GLN A C 1
ATOM 610 O O . GLN A 1 80 ? 3.884 -7.394 -0.161 1.00 91.94 80 GLN A O 1
ATOM 615 N N . SER A 1 81 ? 3.745 -9.556 0.398 1.00 90.94 81 SER A N 1
ATOM 616 C CA . SER A 1 81 ? 3.526 -10.028 -0.976 1.00 90.94 81 SER A CA 1
ATOM 617 C C . SER A 1 81 ? 2.132 -9.689 -1.510 1.00 90.94 81 SER A C 1
ATOM 619 O O . SER A 1 81 ? 1.975 -9.465 -2.707 1.00 90.94 81 SER A O 1
ATOM 621 N N . SER A 1 82 ? 1.129 -9.580 -0.635 1.00 92.12 82 SER A N 1
ATOM 622 C CA . SER A 1 82 ? -0.219 -9.123 -0.996 1.00 92.12 82 SER A CA 1
ATOM 623 C C . SER A 1 82 ? -0.214 -7.709 -1.5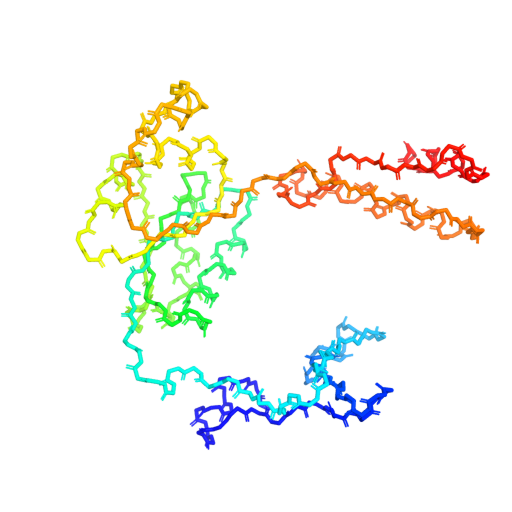78 1.00 92.12 82 SER A C 1
ATOM 625 O O . SER A 1 82 ? -0.958 -7.439 -2.518 1.00 92.12 82 SER A O 1
ATOM 627 N N . VAL A 1 83 ? 0.663 -6.830 -1.082 1.00 94.31 83 VAL A N 1
ATOM 628 C CA . VAL A 1 83 ? 0.822 -5.465 -1.605 1.00 94.31 83 VAL A CA 1
ATOM 629 C C . VAL A 1 83 ? 1.356 -5.482 -3.032 1.00 94.31 83 VAL A C 1
ATOM 631 O O . VAL A 1 83 ? 0.857 -4.736 -3.860 1.00 94.31 83 VAL A O 1
ATOM 634 N N . VAL A 1 84 ? 2.276 -6.395 -3.365 1.00 95.88 84 VAL A N 1
ATOM 635 C CA . VAL A 1 84 ? 2.729 -6.572 -4.757 1.00 95.88 84 VAL A CA 1
ATOM 636 C C . VAL A 1 84 ? 1.551 -6.919 -5.667 1.00 95.88 84 VAL A C 1
ATOM 638 O O . VAL A 1 84 ? 1.429 -6.360 -6.753 1.00 95.88 84 VAL A O 1
ATOM 641 N N . GLY A 1 85 ? 0.659 -7.804 -5.216 1.00 96.12 85 GLY A N 1
ATOM 642 C CA . GLY A 1 85 ? -0.558 -8.126 -5.956 1.00 96.12 85 GLY A CA 1
ATOM 643 C C . GLY A 1 85 ? -1.490 -6.923 -6.118 1.00 96.12 85 GLY A C 1
ATOM 644 O O . GLY A 1 85 ? -1.959 -6.665 -7.224 1.00 96.12 85 GLY A O 1
ATOM 645 N N . ALA A 1 86 ? -1.720 -6.159 -5.048 1.00 95.38 86 ALA A N 1
ATOM 646 C CA . ALA A 1 86 ? -2.549 -4.955 -5.089 1.00 95.38 86 ALA A CA 1
ATOM 647 C C . ALA A 1 86 ? -1.970 -3.878 -6.026 1.00 95.38 86 ALA A C 1
ATOM 649 O O . ALA A 1 86 ? -2.711 -3.318 -6.834 1.00 95.38 86 ALA A O 1
ATOM 650 N N . ASP A 1 87 ? -0.654 -3.650 -5.976 1.00 96.88 87 ASP A N 1
ATOM 651 C CA . ASP A 1 87 ? 0.065 -2.730 -6.863 1.00 96.88 87 ASP A CA 1
ATOM 652 C C . ASP A 1 87 ? -0.101 -3.149 -8.333 1.00 96.88 87 ASP A C 1
ATOM 654 O O . ASP A 1 87 ? -0.448 -2.324 -9.175 1.00 96.88 87 ASP A O 1
ATOM 658 N N . ILE A 1 88 ? 0.078 -4.438 -8.653 1.00 97.56 88 ILE A N 1
ATOM 659 C CA . ILE A 1 88 ? -0.121 -4.968 -10.014 1.00 97.56 88 ILE A CA 1
ATOM 660 C C . ILE A 1 88 ? -1.550 -4.714 -10.493 1.00 97.56 88 ILE A C 1
ATOM 662 O O . ILE A 1 88 ? -1.743 -4.186 -11.587 1.00 97.56 88 ILE A O 1
ATOM 666 N N . LEU A 1 89 ? -2.551 -5.073 -9.685 1.00 95.06 89 LEU A N 1
ATOM 667 C CA . LEU A 1 89 ? -3.957 -4.918 -10.057 1.00 95.06 89 LEU A CA 1
ATOM 668 C C . LEU A 1 89 ? -4.329 -3.443 -10.237 1.00 95.06 89 LEU A C 1
ATOM 670 O O . LEU A 1 89 ? -5.005 -3.105 -11.204 1.00 95.06 89 LEU A O 1
ATOM 674 N N . SER A 1 90 ? -3.852 -2.557 -9.361 1.00 93.00 90 SER A N 1
ATOM 675 C CA . SER A 1 90 ? -4.054 -1.114 -9.500 1.00 93.00 90 SER A CA 1
ATOM 676 C C . SER A 1 90 ? -3.429 -0.586 -10.794 1.00 93.00 90 SER A C 1
ATOM 678 O O . SER A 1 90 ? -4.101 0.055 -11.603 1.00 93.00 90 SER A O 1
ATOM 680 N N . LEU A 1 91 ? -2.164 -0.924 -11.059 1.00 94.56 91 LEU A N 1
ATOM 681 C CA . LEU A 1 91 ? -1.467 -0.474 -12.262 1.00 94.56 91 LEU A CA 1
ATOM 682 C C . LEU A 1 91 ? -2.144 -0.969 -13.547 1.00 94.56 91 LEU A C 1
ATOM 684 O O . LEU A 1 91 ? -2.315 -0.198 -14.490 1.00 94.56 91 LEU A O 1
ATOM 688 N N . VAL A 1 92 ? -2.576 -2.228 -13.587 1.00 92.88 92 VAL A N 1
ATOM 689 C CA . VAL A 1 92 ? -3.227 -2.803 -14.771 1.00 92.88 92 VAL A CA 1
ATOM 690 C C . VAL A 1 92 ? -4.640 -2.249 -14.959 1.00 92.88 92 VAL A C 1
ATOM 692 O O . VAL A 1 92 ? -4.987 -1.794 -16.049 1.00 92.88 92 VAL A O 1
ATOM 695 N N . PHE A 1 93 ? -5.466 -2.258 -13.913 1.00 87.81 93 PHE A N 1
ATOM 696 C CA . PHE A 1 93 ? -6.899 -1.994 -14.047 1.00 87.81 93 PHE A CA 1
ATOM 697 C C . PHE A 1 93 ? -7.295 -0.534 -13.824 1.00 87.81 93 PHE A C 1
ATOM 699 O O . PHE A 1 93 ? -8.248 -0.084 -14.456 1.00 87.81 93 PHE A O 1
ATOM 706 N N . GLN A 1 94 ? -6.574 0.208 -12.980 1.00 85.31 94 GLN A N 1
ATOM 707 C CA . GLN A 1 94 ? -6.851 1.626 -12.708 1.00 85.31 94 GLN A CA 1
ATOM 708 C C . GLN A 1 94 ? -5.959 2.547 -13.543 1.00 85.31 94 GLN A C 1
ATOM 710 O O . GLN A 1 94 ? -6.426 3.558 -14.049 1.00 85.31 94 GLN A O 1
ATOM 715 N N . HIS A 1 95 ? -4.684 2.189 -13.729 1.00 87.00 95 HIS A N 1
ATOM 716 C CA . HIS A 1 95 ? -3.742 3.002 -14.511 1.00 87.00 95 HIS A CA 1
ATOM 717 C C . HIS A 1 95 ? -3.572 2.543 -15.965 1.00 87.00 95 HIS A C 1
ATOM 719 O O . HIS A 1 95 ? -2.819 3.166 -16.717 1.00 87.00 95 HIS A O 1
ATOM 725 N N . HIS A 1 96 ? -4.263 1.471 -16.370 1.00 87.31 96 HIS A N 1
ATOM 726 C CA . HIS A 1 96 ? -4.229 0.920 -17.729 1.00 87.31 96 HIS A CA 1
ATOM 727 C C . HIS A 1 96 ? -2.804 0.647 -18.224 1.00 87.31 96 HIS A C 1
ATOM 729 O O . HIS A 1 96 ? -2.466 0.938 -19.369 1.00 87.31 96 HIS A O 1
ATOM 735 N N . ALA A 1 97 ? -1.939 0.124 -17.356 1.00 92.75 97 ALA A N 1
ATOM 736 C CA . ALA A 1 97 ? -0.535 -0.126 -17.651 1.00 92.75 97 ALA A CA 1
ATOM 737 C C . ALA A 1 97 ? -0.245 -1.606 -17.933 1.00 92.75 97 ALA A C 1
ATOM 739 O O . ALA A 1 97 ? -0.875 -2.502 -17.377 1.00 92.75 97 ALA A O 1
ATOM 740 N N . ALA A 1 98 ? 0.782 -1.852 -18.748 1.00 96.75 98 ALA A N 1
ATOM 741 C CA . ALA A 1 98 ? 1.507 -3.118 -18.710 1.00 96.75 98 ALA A CA 1
ATOM 742 C C . ALA A 1 98 ? 2.610 -3.010 -17.650 1.00 96.75 98 ALA A C 1
ATOM 744 O O . ALA A 1 98 ? 3.204 -1.943 -17.484 1.00 96.75 98 ALA A O 1
ATOM 745 N N . VAL A 1 99 ? 2.908 -4.091 -16.937 1.00 98.44 99 VAL A N 1
ATOM 746 C CA . VAL A 1 99 ? 3.774 -4.063 -15.755 1.00 98.44 99 VAL A CA 1
ATOM 747 C C . VAL A 1 99 ? 4.930 -5.045 -15.908 1.00 98.44 99 VAL A C 1
ATOM 749 O O . VAL A 1 99 ? 4.737 -6.231 -16.148 1.00 98.44 99 VAL A O 1
ATOM 752 N N . VAL A 1 100 ? 6.154 -4.571 -15.691 1.00 98.44 100 VAL A N 1
ATOM 753 C CA . VAL A 1 100 ? 7.279 -5.437 -15.319 1.00 98.44 100 VAL A CA 1
ATOM 754 C C . VAL A 1 100 ? 7.452 -5.311 -13.814 1.00 98.44 100 VAL A C 1
ATOM 756 O O . VAL A 1 100 ? 7.849 -4.259 -13.317 1.00 98.44 100 VAL A O 1
ATOM 759 N N . CYS A 1 101 ? 7.130 -6.370 -13.079 1.00 98.38 101 CYS A N 1
ATOM 760 C CA . CYS A 1 101 ? 7.276 -6.423 -11.634 1.00 98.38 101 CYS A CA 1
ATOM 761 C C . CYS A 1 101 ? 8.625 -7.041 -11.268 1.00 98.38 101 CYS A C 1
ATOM 763 O O . CYS A 1 101 ? 8.853 -8.240 -11.432 1.00 98.38 101 CYS A O 1
ATOM 765 N N . LYS A 1 102 ? 9.524 -6.216 -10.736 1.00 98.12 102 LYS A N 1
ATOM 766 C CA . LYS A 1 102 ? 10.764 -6.676 -10.128 1.00 98.12 102 LYS A CA 1
ATOM 767 C C . LYS A 1 102 ? 10.492 -7.030 -8.669 1.00 98.12 102 LYS A C 1
ATOM 769 O O . LYS A 1 102 ? 10.242 -6.138 -7.857 1.00 98.12 102 LYS A O 1
ATOM 774 N N . LEU A 1 103 ? 10.597 -8.311 -8.320 1.00 97.25 103 LEU A N 1
ATOM 775 C CA . LEU A 1 103 ? 10.378 -8.772 -6.946 1.00 97.25 103 LEU A CA 1
ATOM 776 C C . LEU A 1 103 ? 11.500 -8.302 -6.019 1.00 97.25 103 LEU A C 1
ATOM 778 O O . LEU A 1 103 ? 12.673 -8.259 -6.398 1.00 97.25 103 LEU A O 1
ATOM 782 N N . ASN A 1 104 ? 11.163 -7.943 -4.782 1.00 95.69 104 ASN A N 1
ATOM 783 C CA . ASN A 1 104 ? 12.180 -7.746 -3.755 1.00 95.69 104 ASN A CA 1
ATOM 784 C C . ASN A 1 104 ? 12.957 -9.063 -3.545 1.00 95.69 104 ASN A C 1
ATOM 786 O O . ASN A 1 104 ? 12.297 -10.095 -3.456 1.00 95.69 104 ASN A O 1
ATOM 790 N N . PRO A 1 105 ? 14.300 -9.060 -3.402 1.00 94.69 105 PRO A N 1
ATOM 791 C CA . PRO A 1 105 ? 15.066 -10.300 -3.253 1.00 94.69 105 PRO A CA 1
ATOM 792 C C . PRO A 1 105 ? 14.617 -11.185 -2.087 1.00 94.69 105 PRO A C 1
ATOM 794 O O . PRO A 1 105 ? 14.684 -12.407 -2.178 1.00 94.69 105 PRO A O 1
ATOM 797 N N . VAL A 1 106 ? 14.098 -10.588 -1.003 1.00 94.06 106 VAL A N 1
ATOM 798 C CA . VAL A 1 106 ? 13.546 -11.362 0.124 1.00 94.06 106 VAL A CA 1
ATOM 799 C C . VAL A 1 106 ? 12.348 -12.220 -0.288 1.00 94.06 106 VAL A C 1
ATOM 801 O O . VAL A 1 106 ? 12.081 -13.219 0.362 1.00 94.06 106 VAL A O 1
ATOM 804 N N . ASN A 1 107 ? 11.672 -11.854 -1.379 1.00 95.50 107 ASN A N 1
ATOM 805 C CA . ASN A 1 107 ? 10.488 -12.498 -1.937 1.00 95.50 107 ASN A CA 1
ATOM 806 C C . ASN A 1 107 ? 10.771 -13.242 -3.254 1.00 95.50 107 ASN A C 1
ATOM 808 O O . ASN A 1 107 ? 9.824 -13.698 -3.890 1.00 95.50 107 ASN A O 1
ATOM 812 N N . ASP A 1 108 ? 12.033 -13.423 -3.667 1.00 94.50 108 ASP A N 1
ATOM 813 C CA . ASP A 1 108 ? 12.368 -14.142 -4.912 1.00 94.50 108 ASP A CA 1
ATOM 814 C C . ASP A 1 108 ? 11.800 -15.577 -4.923 1.00 94.50 108 ASP A C 1
ATOM 816 O O . ASP A 1 108 ? 11.427 -16.106 -5.971 1.00 94.50 108 ASP A O 1
ATOM 820 N N . TYR A 1 109 ? 11.658 -16.194 -3.745 1.00 95.62 109 TYR A N 1
ATOM 821 C CA . TYR A 1 109 ? 11.053 -17.518 -3.581 1.00 95.62 109 TYR A CA 1
ATOM 822 C C . TYR A 1 109 ? 9.569 -17.576 -3.995 1.00 95.62 109 TYR A C 1
ATOM 824 O O . TYR A 1 109 ? 9.049 -18.663 -4.252 1.00 95.62 109 TYR A O 1
ATOM 832 N N . LEU A 1 110 ? 8.890 -16.426 -4.084 1.00 96.75 110 LEU A N 1
ATOM 833 C CA . LEU A 1 110 ? 7.486 -16.312 -4.485 1.00 96.75 110 LEU A CA 1
ATOM 834 C C . LEU A 1 110 ? 7.291 -16.208 -5.998 1.00 96.75 110 LEU A C 1
ATOM 836 O O . LEU A 1 110 ? 6.142 -16.191 -6.432 1.00 96.75 110 LEU A O 1
ATOM 840 N N . LEU A 1 111 ? 8.362 -16.177 -6.803 1.00 97.44 111 LEU A N 1
ATOM 841 C CA . LEU A 1 111 ? 8.261 -16.004 -8.254 1.00 97.44 111 LEU A CA 1
ATOM 842 C C . LEU A 1 111 ? 7.273 -16.991 -8.893 1.00 97.44 111 LEU A C 1
ATOM 844 O O . LEU A 1 111 ? 6.296 -16.564 -9.497 1.00 97.44 111 LEU A O 1
ATOM 848 N N . LYS A 1 112 ? 7.468 -18.300 -8.69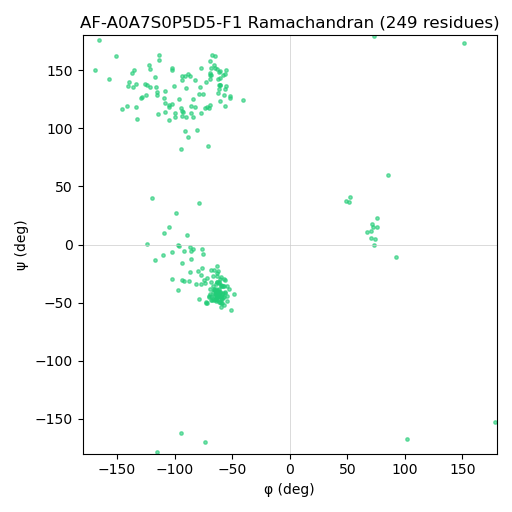1 1.00 98.06 112 LYS A N 1
ATOM 849 C CA . LYS A 1 112 ? 6.604 -19.328 -9.300 1.00 98.06 112 LYS A CA 1
ATOM 850 C C . LYS A 1 112 ? 5.146 -19.261 -8.815 1.00 98.06 112 LYS A C 1
ATOM 852 O O . LYS A 1 112 ? 4.253 -19.314 -9.657 1.00 98.06 112 LYS A O 1
ATOM 857 N N . PRO A 1 113 ? 4.858 -19.147 -7.499 1.00 97.44 113 PRO A N 1
ATOM 858 C CA . PRO A 1 113 ? 3.490 -18.920 -7.033 1.00 97.44 113 PRO A CA 1
ATOM 859 C C . PRO A 1 113 ? 2.827 -17.677 -7.636 1.00 97.44 113 PRO A C 1
ATOM 861 O O . PRO A 1 113 ? 1.656 -17.739 -8.000 1.00 97.44 113 PRO A O 1
ATOM 864 N N . LEU A 1 114 ? 3.560 -16.566 -7.760 1.00 97.62 114 LEU A N 1
ATOM 865 C CA . LEU A 1 114 ? 3.034 -15.328 -8.337 1.00 97.62 114 LEU A CA 1
ATOM 866 C C . LEU A 1 114 ? 2.788 -15.464 -9.841 1.00 97.62 114 LEU A C 1
ATOM 868 O O . LEU A 1 114 ? 1.731 -15.058 -10.313 1.00 97.62 114 LEU A O 1
ATOM 872 N N . GLU A 1 115 ? 3.699 -16.091 -10.585 1.00 98.19 115 GLU A N 1
ATOM 873 C CA . GLU A 1 115 ? 3.493 -16.404 -12.004 1.00 98.19 115 GLU A CA 1
ATOM 874 C C . GLU A 1 115 ? 2.251 -17.272 -12.212 1.00 98.19 115 GLU A C 1
ATOM 876 O O . GLU A 1 115 ? 1.460 -17.009 -13.110 1.00 98.19 115 GLU A O 1
ATOM 881 N N . HIS A 1 116 ? 2.035 -18.269 -11.350 1.00 98.06 116 HIS A N 1
ATOM 882 C CA . HIS A 1 116 ? 0.839 -19.102 -11.417 1.00 98.06 116 HIS A CA 1
ATOM 883 C C . HIS A 1 116 ? -0.438 -18.309 -11.103 1.00 98.06 116 HIS A C 1
ATOM 885 O O . HIS A 1 116 ? -1.410 -18.392 -11.851 1.00 98.06 116 HIS A O 1
ATOM 891 N N . ALA A 1 117 ? -0.437 -17.522 -10.024 1.00 97.00 117 ALA A N 1
ATOM 892 C CA . ALA A 1 117 ? -1.598 -16.738 -9.605 1.00 97.00 117 ALA A CA 1
ATOM 893 C C . ALA A 1 117 ? -1.984 -15.655 -10.627 1.00 97.00 117 ALA A C 1
ATOM 895 O O . ALA A 1 117 ? -3.166 -15.369 -10.804 1.00 97.00 117 ALA A O 1
ATOM 896 N N . PHE A 1 118 ? -0.997 -15.073 -11.314 1.00 98.06 118 PHE A N 1
ATOM 897 C CA . PHE A 1 118 ? -1.194 -14.011 -12.300 1.00 98.06 118 PHE A CA 1
ATOM 898 C C . PHE A 1 118 ? -1.055 -14.480 -13.756 1.00 98.06 118 PHE A C 1
ATOM 900 O O . PHE A 1 118 ? -0.967 -13.637 -14.653 1.00 98.06 118 PHE A O 1
ATOM 907 N N . ALA A 1 119 ? -1.089 -15.792 -14.014 1.00 98.44 119 ALA A N 1
ATOM 908 C CA . ALA A 1 119 ? -0.968 -16.358 -15.360 1.00 98.44 119 ALA A CA 1
ATOM 909 C C . ALA A 1 119 ? -1.886 -15.676 -16.397 1.00 98.44 119 ALA A C 1
ATOM 911 O O . ALA A 1 119 ? -1.374 -15.307 -17.450 1.00 98.44 119 ALA A O 1
ATOM 912 N N . PRO A 1 120 ? -3.168 -15.352 -16.105 1.00 97.12 120 PRO A N 1
ATOM 913 C CA . PRO A 1 120 ? -4.018 -14.653 -17.072 1.00 97.12 120 PRO A CA 1
ATOM 914 C C . PRO A 1 120 ? -3.471 -13.294 -17.540 1.00 97.12 120 PRO A C 1
ATOM 916 O O . PRO A 1 120 ? -3.627 -12.940 -18.706 1.00 97.12 120 PRO A O 1
ATOM 919 N N . LEU A 1 121 ? -2.812 -12.525 -16.661 1.00 97.25 121 LEU A N 1
ATOM 920 C CA . LEU A 1 121 ? -2.207 -11.238 -17.034 1.00 97.25 121 LEU A CA 1
ATOM 921 C C . LEU A 1 121 ? -0.891 -11.424 -17.794 1.00 97.25 121 LEU A C 1
ATOM 923 O O . LEU A 1 121 ? -0.5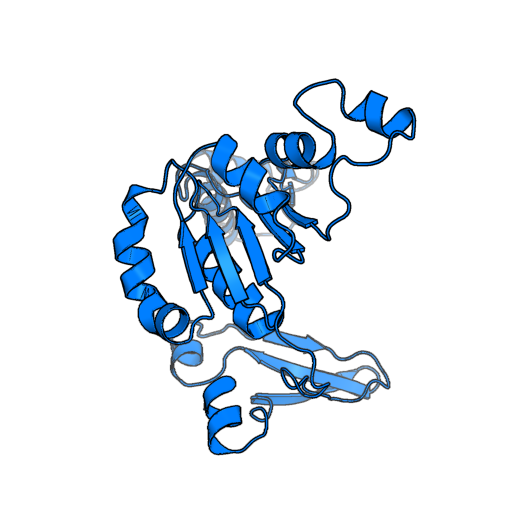75 -10.628 -18.679 1.00 97.25 121 LEU A O 1
ATOM 927 N N . ILE A 1 122 ? -0.131 -12.464 -17.451 1.00 98.50 122 ILE A N 1
ATOM 928 C CA . ILE A 1 122 ? 1.126 -12.807 -18.125 1.00 98.50 122 ILE A CA 1
ATOM 929 C C . ILE A 1 122 ? 0.843 -13.283 -19.552 1.00 98.50 122 ILE A C 1
ATOM 931 O O . ILE A 1 122 ? 1.434 -12.763 -20.496 1.00 98.50 122 ILE A O 1
ATOM 935 N N . ASP A 1 123 ? -0.114 -14.196 -19.721 1.00 98.06 123 ASP A N 1
ATOM 936 C CA . ASP A 1 123 ? -0.524 -14.740 -21.019 1.00 98.06 123 ASP A CA 1
ATOM 937 C C . ASP A 1 123 ? -1.103 -13.648 -21.935 1.00 98.06 123 ASP A C 1
ATOM 939 O O . ASP A 1 123 ? -0.903 -13.674 -23.150 1.00 98.06 123 ASP A O 1
ATOM 943 N N . ALA A 1 124 ? -1.762 -12.639 -21.353 1.00 95.19 124 ALA A N 1
ATOM 944 C CA . ALA A 1 124 ? -2.236 -11.450 -22.062 1.00 95.19 124 ALA A CA 1
ATOM 945 C C . ALA A 1 124 ? -1.122 -10.433 -22.401 1.00 95.19 124 ALA A C 1
ATOM 947 O O . ALA A 1 124 ? -1.394 -9.417 -23.041 1.00 95.19 124 ALA A O 1
ATOM 948 N N . GLY A 1 125 ? 0.122 -10.666 -21.967 1.00 96.00 125 GLY A N 1
ATOM 949 C CA . GLY A 1 125 ? 1.254 -9.759 -22.182 1.00 96.00 125 GLY A CA 1
ATOM 950 C C . GLY A 1 125 ? 1.196 -8.469 -21.355 1.00 96.00 125 GLY A C 1
ATOM 951 O O . GLY A 1 125 ? 1.879 -7.498 -21.682 1.00 96.00 125 GLY A O 1
ATOM 952 N N . LEU A 1 126 ? 0.380 -8.439 -20.299 1.00 96.56 126 LEU A N 1
ATOM 953 C CA . LEU A 1 126 ? 0.187 -7.277 -19.426 1.00 96.56 126 LEU A CA 1
ATOM 954 C C . LEU A 1 126 ? 1.093 -7.299 -18.195 1.00 96.56 126 LEU A C 1
ATOM 956 O O . LEU A 1 126 ? 1.259 -6.266 -17.550 1.00 96.56 126 LEU A O 1
ATOM 960 N N . LEU A 1 127 ? 1.685 -8.446 -17.863 1.00 98.56 127 LEU A N 1
ATOM 961 C CA . LEU A 1 127 ? 2.553 -8.603 -16.704 1.00 98.56 127 LEU A CA 1
ATOM 962 C C . LEU A 1 127 ? 3.761 -9.482 -17.030 1.00 98.56 127 LEU A C 1
ATOM 964 O O . LEU A 1 127 ? 3.633 -10.520 -17.669 1.00 98.56 127 LEU A O 1
ATOM 968 N N . ALA A 1 128 ? 4.927 -9.105 -16.520 1.00 98.25 128 ALA A N 1
ATOM 969 C CA . ALA A 1 128 ? 6.083 -9.986 -16.425 1.00 98.25 128 ALA A CA 1
ATOM 970 C C . ALA A 1 128 ? 6.743 -9.831 -15.055 1.00 98.25 128 ALA A C 1
ATOM 972 O O . ALA A 1 128 ? 6.950 -8.710 -14.587 1.00 98.25 128 ALA A O 1
ATOM 973 N N . PHE A 1 129 ? 7.110 -10.945 -14.428 1.00 98.44 129 PHE A N 1
ATOM 974 C CA . PHE A 1 129 ? 7.924 -10.926 -13.219 1.00 98.44 129 PHE A CA 1
ATOM 975 C C . PHE A 1 129 ? 9.402 -11.066 -13.559 1.00 98.44 129 PHE A C 1
ATOM 977 O O . PHE A 1 129 ? 9.790 -11.828 -14.442 1.00 98.44 129 PHE A O 1
ATOM 984 N N . VAL A 1 130 ? 10.241 -10.339 -12.827 1.00 97.50 130 VAL A N 1
ATOM 985 C CA . VAL A 1 130 ? 11.695 -10.466 -12.904 1.00 97.50 130 VAL A CA 1
ATOM 986 C C . VAL A 1 130 ? 12.301 -10.455 -11.505 1.00 97.50 130 VAL A C 1
ATOM 988 O O . VAL A 1 130 ? 11.818 -9.781 -10.593 1.00 97.50 130 VAL A O 1
ATOM 991 N N . THR A 1 131 ? 13.398 -11.181 -11.335 1.00 96.50 131 THR A N 1
ATOM 992 C CA . THR A 1 131 ? 14.227 -11.155 -10.124 1.00 96.50 131 THR A CA 1
ATOM 993 C C . THR A 1 131 ? 15.596 -10.565 -10.457 1.00 96.50 131 THR A C 1
ATOM 995 O O . THR A 1 131 ? 15.972 -10.422 -11.623 1.00 96.50 131 THR A O 1
ATOM 998 N N . GLY A 1 132 ? 16.346 -10.142 -9.438 1.00 92.94 132 GLY A N 1
ATOM 999 C CA . GLY A 1 132 ? 17.682 -9.581 -9.644 1.00 92.94 132 GLY A CA 1
ATOM 1000 C C . GLY A 1 132 ? 18.110 -8.558 -8.597 1.00 92.94 132 GLY A C 1
ATOM 1001 O O . GLY A 1 132 ? 17.345 -8.153 -7.724 1.00 92.94 132 GLY A O 1
ATOM 1002 N N . GLY A 1 133 ? 19.368 -8.133 -8.686 1.00 91.00 133 GLY A N 1
ATOM 1003 C CA . GLY A 1 133 ? 19.955 -7.141 -7.786 1.00 91.00 133 GLY A CA 1
ATOM 1004 C C . GLY A 1 133 ? 19.894 -5.709 -8.320 1.00 91.00 133 GLY A C 1
ATOM 1005 O O . GLY A 1 133 ? 19.183 -5.393 -9.273 1.00 91.00 133 GLY A O 1
ATOM 1006 N N . VAL A 1 134 ? 20.718 -4.845 -7.726 1.00 90.56 134 VAL A N 1
ATOM 1007 C CA . VAL A 1 134 ? 20.809 -3.413 -8.060 1.00 90.56 134 VAL A CA 1
ATOM 1008 C C . VAL A 1 134 ? 21.111 -3.175 -9.541 1.00 90.56 134 VAL A C 1
ATOM 1010 O O . VAL A 1 134 ? 20.490 -2.308 -10.142 1.00 90.56 134 VAL A O 1
ATOM 1013 N N . ALA A 1 135 ? 22.008 -3.956 -10.153 1.00 92.44 135 ALA A N 1
ATOM 1014 C CA . ALA A 1 135 ? 22.367 -3.790 -11.565 1.00 92.44 135 ALA A CA 1
ATOM 1015 C C . ALA A 1 135 ? 21.164 -3.965 -12.512 1.00 92.44 135 ALA A C 1
ATOM 1017 O O . ALA A 1 135 ? 20.990 -3.170 -13.433 1.00 92.44 135 ALA A O 1
ATOM 1018 N N . MET A 1 136 ? 20.299 -4.953 -12.243 1.00 93.50 136 MET A N 1
ATOM 1019 C CA . MET A 1 136 ? 19.052 -5.160 -12.991 1.00 93.50 136 MET A CA 1
ATOM 1020 C C . MET A 1 136 ? 18.114 -3.966 -12.807 1.00 93.50 136 MET A C 1
ATOM 1022 O O . MET A 1 136 ? 17.623 -3.409 -13.784 1.00 93.50 136 MET A O 1
ATOM 1026 N N . THR A 1 137 ? 17.901 -3.535 -11.560 1.00 93.31 137 THR A N 1
ATOM 1027 C CA . THR A 1 137 ? 17.055 -2.371 -11.271 1.00 93.31 137 THR A CA 1
ATOM 1028 C C . THR A 1 137 ? 17.555 -1.127 -12.005 1.00 93.31 137 THR A C 1
ATOM 1030 O O . THR A 1 137 ? 16.752 -0.450 -12.634 1.00 93.31 137 THR A O 1
ATOM 1033 N N . GLN A 1 138 ? 18.865 -0.859 -11.987 1.00 93.19 138 GLN A N 1
ATOM 1034 C CA . GLN A 1 138 ? 19.479 0.273 -12.690 1.00 93.19 138 GLN A CA 1
ATOM 1035 C C . GLN A 1 138 ? 19.266 0.196 -14.208 1.00 93.19 138 GLN A C 1
ATOM 1037 O O . GLN A 1 138 ? 18.898 1.190 -14.831 1.00 93.19 138 GLN A O 1
ATOM 1042 N N . ALA A 1 139 ? 19.420 -0.986 -14.808 1.00 95.06 139 ALA A N 1
ATOM 1043 C CA . ALA A 1 139 ? 19.134 -1.171 -16.228 1.00 95.06 139 ALA A CA 1
ATOM 1044 C C . ALA A 1 139 ? 17.653 -0.903 -16.556 1.00 95.06 139 ALA A C 1
ATOM 1046 O O . ALA A 1 139 ? 17.352 -0.200 -17.520 1.00 95.06 139 ALA A O 1
ATOM 1047 N N . LEU A 1 140 ? 16.726 -1.413 -15.737 1.00 96.69 140 LEU A N 1
ATOM 1048 C CA . LEU A 1 140 ? 15.285 -1.287 -15.970 1.00 96.69 140 LEU A CA 1
ATOM 1049 C C . LEU A 1 140 ? 14.773 0.148 -15.785 1.00 96.69 140 LEU A C 1
ATOM 1051 O O . LEU A 1 140 ? 14.035 0.636 -16.642 1.00 96.69 140 LEU A O 1
ATOM 1055 N N . ILE A 1 141 ? 15.179 0.860 -14.725 1.00 95.56 141 ILE A N 1
ATOM 1056 C CA . ILE A 1 141 ? 14.711 2.241 -14.486 1.00 95.56 141 ILE A CA 1
ATOM 1057 C C . ILE A 1 141 ? 15.120 3.182 -15.631 1.00 95.56 141 ILE A C 1
ATOM 1059 O O . ILE A 1 141 ? 14.363 4.084 -15.992 1.00 95.56 141 ILE A O 1
ATOM 1063 N N . HIS A 1 142 ? 16.271 2.937 -16.267 1.00 95.00 142 HIS A N 1
ATOM 1064 C CA . HIS A 1 142 ? 16.770 3.725 -17.395 1.00 95.00 142 HIS A CA 1
ATOM 1065 C C . HIS A 1 142 ? 16.348 3.179 -18.766 1.00 95.00 142 HIS A C 1
ATOM 1067 O O . HIS A 1 142 ? 16.559 3.851 -19.774 1.00 95.00 142 HIS A O 1
ATOM 1073 N N . HIS A 1 143 ? 15.692 2.017 -18.829 1.00 97.06 143 HIS A N 1
ATOM 1074 C CA . HIS A 1 143 ? 15.301 1.407 -20.096 1.00 97.06 143 HIS A CA 1
ATOM 1075 C C . HIS A 1 143 ? 14.312 2.305 -20.868 1.00 97.06 143 HIS A C 1
ATOM 1077 O O . HIS A 1 143 ? 13.316 2.743 -20.284 1.00 97.06 143 HIS A O 1
ATOM 1083 N N . PRO A 1 144 ? 14.523 2.589 -22.167 1.00 95.88 144 PRO A N 1
ATOM 1084 C CA . PRO A 1 144 ? 13.728 3.572 -22.911 1.00 95.88 144 PRO A CA 1
ATOM 1085 C C . PRO A 1 144 ? 12.243 3.204 -23.045 1.00 95.88 144 PRO A C 1
ATOM 1087 O O . PRO A 1 144 ? 11.407 4.095 -23.130 1.00 95.88 144 PRO A O 1
ATOM 1090 N N . SER A 1 145 ? 11.895 1.914 -23.014 1.00 96.12 145 SER A N 1
ATOM 1091 C CA . SER A 1 145 ? 10.491 1.471 -23.062 1.00 96.12 145 SER A CA 1
ATOM 1092 C C . SER A 1 145 ? 9.739 1.643 -21.741 1.00 96.12 145 SER A C 1
ATOM 1094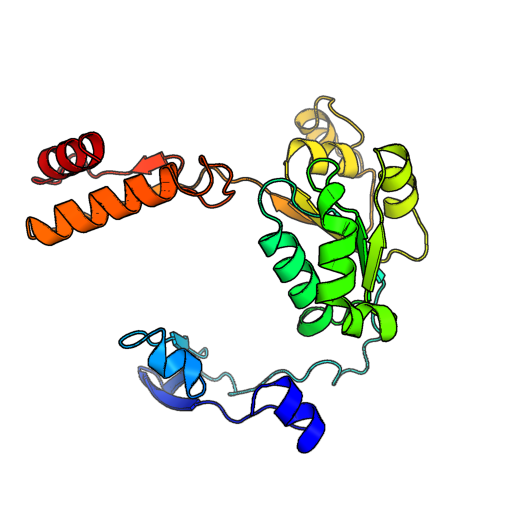 O O . SER A 1 145 ? 8.514 1.651 -21.758 1.00 96.12 145 SER A O 1
ATOM 1096 N N . VAL A 1 146 ? 10.435 1.765 -20.602 1.00 97.44 146 VAL A N 1
ATOM 1097 C CA . VAL A 1 146 ? 9.788 1.984 -19.298 1.00 97.44 146 VAL A CA 1
ATOM 1098 C C . VAL A 1 146 ? 9.368 3.445 -19.218 1.00 97.44 146 VAL A C 1
ATOM 1100 O O . VAL A 1 146 ? 10.225 4.330 -19.169 1.00 97.44 146 VAL A O 1
ATOM 1103 N N . ALA A 1 147 ? 8.062 3.688 -19.197 1.00 96.25 147 ALA A N 1
ATOM 1104 C CA . ALA A 1 147 ? 7.483 5.025 -19.234 1.00 96.25 147 ALA A CA 1
ATOM 1105 C C . ALA A 1 147 ? 7.339 5.651 -17.841 1.00 96.25 147 ALA A C 1
ATOM 1107 O O . ALA A 1 147 ? 7.438 6.868 -17.709 1.00 96.25 147 ALA A O 1
ATOM 1108 N N . ALA A 1 148 ? 7.108 4.829 -16.818 1.00 96.69 148 ALA A N 1
ATOM 1109 C CA . ALA A 1 148 ? 6.935 5.256 -15.435 1.00 96.69 148 ALA A CA 1
ATOM 1110 C C . ALA A 1 148 ? 7.387 4.156 -14.470 1.00 96.69 148 ALA A C 1
ATOM 1112 O O . ALA A 1 148 ? 7.542 2.993 -14.855 1.00 96.69 148 ALA A O 1
ATOM 1113 N N . ILE A 1 149 ? 7.628 4.540 -13.221 1.00 97.81 149 ILE A N 1
ATOM 1114 C CA . ILE A 1 149 ? 8.061 3.634 -12.159 1.00 97.81 149 ILE A CA 1
ATOM 1115 C C . ILE A 1 149 ? 7.081 3.739 -10.993 1.00 97.81 149 ILE A C 1
ATOM 1117 O O . ILE A 1 149 ? 6.687 4.838 -10.607 1.00 97.81 149 ILE A O 1
ATOM 1121 N N . HIS A 1 150 ? 6.725 2.591 -10.426 1.00 97.88 150 HIS A N 1
ATOM 1122 C CA . HIS A 1 150 ? 6.058 2.470 -9.134 1.00 97.88 150 HIS A CA 1
ATOM 1123 C C . HIS A 1 150 ? 6.988 1.726 -8.186 1.00 97.88 150 HIS A C 1
ATOM 1125 O O . HIS A 1 150 ? 7.587 0.720 -8.569 1.00 97.88 150 HIS A O 1
ATOM 1131 N N . MET A 1 151 ? 7.130 2.189 -6.953 1.00 96.81 151 MET A N 1
ATOM 1132 C CA . MET A 1 151 ? 7.873 1.462 -5.928 1.00 96.81 151 MET A CA 1
ATOM 1133 C C . MET A 1 151 ? 7.088 1.428 -4.636 1.00 96.81 151 MET A C 1
ATOM 1135 O O . MET A 1 151 ? 6.620 2.460 -4.174 1.00 96.81 151 MET A O 1
ATOM 1139 N N . THR A 1 152 ? 7.094 0.266 -3.999 1.00 95.94 152 THR A N 1
ATOM 1140 C CA . THR A 1 152 ? 6.686 0.144 -2.604 1.00 95.94 152 THR A CA 1
ATOM 1141 C C . THR A 1 152 ? 7.904 -0.266 -1.784 1.00 95.94 152 THR A C 1
ATOM 1143 O O . THR A 1 152 ? 8.458 -1.351 -1.975 1.00 95.94 152 THR A O 1
ATOM 1146 N N . GLY A 1 153 ? 8.396 0.615 -0.908 1.00 93.56 153 GLY A N 1
ATOM 1147 C CA . GLY A 1 153 ? 9.683 0.386 -0.248 1.00 93.56 153 GLY A CA 1
ATOM 1148 C C . GLY A 1 153 ? 10.156 1.488 0.698 1.00 93.56 153 GLY A C 1
ATOM 1149 O O . GLY A 1 153 ? 9.364 2.193 1.313 1.00 93.56 153 GLY A O 1
ATOM 1150 N N . SER A 1 154 ? 11.478 1.604 0.864 1.00 91.69 154 SER A N 1
ATOM 1151 C CA . SER A 1 154 ? 12.070 2.599 1.770 1.00 91.69 154 SER A CA 1
ATOM 1152 C C . SER A 1 154 ? 12.314 3.941 1.082 1.00 91.69 154 SER A C 1
ATOM 1154 O O . SER A 1 154 ? 12.701 3.989 -0.090 1.00 91.69 154 SER A O 1
ATOM 1156 N N . ASP A 1 155 ? 12.176 5.022 1.843 1.00 91.56 155 ASP A N 1
ATOM 1157 C CA . ASP A 1 155 ? 12.603 6.375 1.472 1.00 91.56 155 ASP A CA 1
ATOM 1158 C C . ASP A 1 155 ? 14.075 6.414 1.037 1.00 91.56 155 ASP A C 1
ATOM 1160 O O . ASP A 1 155 ? 14.414 7.038 0.035 1.00 91.56 155 ASP A O 1
ATOM 1164 N N . LYS A 1 156 ? 14.942 5.644 1.702 1.00 91.56 156 LYS A N 1
ATOM 1165 C CA . LYS A 1 156 ? 16.364 5.506 1.353 1.00 91.56 156 LYS A CA 1
ATOM 1166 C C . LYS A 1 156 ? 16.577 4.940 -0.050 1.00 91.56 156 LYS A C 1
ATOM 1168 O O . LYS A 1 156 ? 17.483 5.381 -0.754 1.00 91.56 156 LYS A O 1
ATOM 1173 N N . THR A 1 157 ? 15.785 3.946 -0.457 1.00 91.94 157 THR A N 1
ATOM 1174 C CA . THR A 1 157 ? 15.852 3.375 -1.812 1.00 91.94 157 THR A CA 1
ATOM 1175 C C . THR A 1 157 ? 15.322 4.366 -2.839 1.00 91.94 157 THR A C 1
ATOM 1177 O O . THR A 1 157 ? 15.961 4.557 -3.873 1.00 91.94 157 THR A O 1
ATOM 1180 N N . TYR A 1 158 ? 14.195 5.018 -2.540 1.00 94.00 158 TYR A N 1
ATOM 1181 C CA . TYR A 1 158 ? 13.617 6.046 -3.403 1.00 94.00 158 TYR A CA 1
ATOM 1182 C C . TYR A 1 158 ? 14.619 7.167 -3.651 1.00 94.00 158 TYR A C 1
ATOM 1184 O O . TYR A 1 158 ? 14.925 7.487 -4.799 1.00 94.00 158 TYR A O 1
ATOM 1192 N N . ASP A 1 159 ? 15.191 7.714 -2.580 1.00 92.19 159 ASP A N 1
ATOM 1193 C CA . ASP A 1 159 ? 16.129 8.813 -2.694 1.00 92.19 159 ASP A CA 1
ATOM 1194 C C . ASP A 1 159 ? 17.426 8.383 -3.391 1.00 92.19 159 ASP A C 1
ATOM 1196 O O . ASP A 1 159 ? 17.964 9.144 -4.192 1.00 92.19 159 ASP A O 1
ATOM 1200 N N . ALA A 1 160 ? 17.901 7.153 -3.172 1.00 91.06 160 ALA A N 1
ATOM 1201 C CA . ALA A 1 160 ? 19.062 6.641 -3.893 1.00 91.06 160 ALA A CA 1
ATOM 1202 C C . ALA A 1 160 ? 18.826 6.579 -5.411 1.00 91.06 160 ALA A C 1
ATOM 1204 O O . ALA A 1 160 ? 19.737 6.898 -6.178 1.00 91.06 160 ALA A O 1
ATOM 1205 N N . ILE A 1 161 ? 17.618 6.210 -5.846 1.00 92.62 161 ILE A N 1
ATOM 1206 C CA . ILE A 1 161 ? 17.232 6.187 -7.262 1.00 92.62 161 ILE A CA 1
ATOM 1207 C C . ILE A 1 161 ? 17.062 7.615 -7.797 1.00 92.62 161 ILE A C 1
ATOM 1209 O O . ILE A 1 161 ? 17.643 7.963 -8.824 1.00 92.62 161 ILE A O 1
ATOM 1213 N N . MET A 1 162 ? 16.297 8.453 -7.096 1.00 92.69 162 MET A N 1
ATOM 1214 C CA . MET A 1 162 ? 15.938 9.793 -7.567 1.00 92.69 162 MET A CA 1
ATOM 1215 C C . MET A 1 162 ? 17.080 10.801 -7.493 1.00 92.69 162 MET A C 1
ATOM 1217 O O . MET A 1 162 ? 17.142 11.703 -8.324 1.00 92.69 162 MET A O 1
ATOM 1221 N N . TRP A 1 163 ? 17.995 10.663 -6.535 1.00 90.06 163 TRP A N 1
ATOM 1222 C CA . TRP A 1 163 ? 19.023 11.668 -6.235 1.00 90.06 163 TRP A CA 1
ATOM 1223 C C . TRP A 1 163 ? 20.454 11.127 -6.299 1.00 90.06 163 TRP A C 1
ATOM 1225 O O . TRP A 1 163 ? 21.401 11.893 -6.122 1.00 90.06 163 TRP A O 1
ATOM 1235 N N . GLY A 1 164 ? 20.633 9.844 -6.620 1.00 77.62 164 GLY A N 1
ATOM 1236 C CA . GLY A 1 164 ? 21.943 9.287 -6.955 1.00 77.62 164 GLY A CA 1
ATOM 1237 C C . GLY A 1 164 ? 22.777 8.837 -5.774 1.00 77.62 164 GLY A C 1
ATOM 1238 O O . GLY A 1 164 ? 23.902 9.302 -5.602 1.00 77.62 164 GLY A O 1
ATOM 1239 N N . GLY A 1 165 ? 22.247 7.886 -5.010 1.00 78.56 165 GLY A N 1
ATOM 1240 C CA . GLY A 1 165 ? 22.946 7.211 -3.917 1.00 78.56 165 GLY A CA 1
ATOM 1241 C C . GLY A 1 165 ? 22.577 7.716 -2.520 1.00 78.56 165 GLY A C 1
ATOM 1242 O O . GLY A 1 165 ? 21.593 8.420 -2.329 1.00 78.56 165 GLY A O 1
ATOM 1243 N N . HIS A 1 166 ? 23.377 7.320 -1.528 1.00 71.19 166 HIS A N 1
ATOM 1244 C CA . HIS A 1 166 ? 23.110 7.535 -0.097 1.00 71.19 166 HIS A CA 1
ATOM 1245 C C . HIS A 1 166 ? 23.853 8.748 0.498 1.00 71.19 166 HIS A C 1
ATOM 1247 O O . HIS A 1 166 ? 24.197 8.744 1.677 1.00 71.19 166 HIS A O 1
ATOM 1253 N N . GLY A 1 167 ? 24.169 9.751 -0.327 1.00 81.81 167 GLY A N 1
ATOM 1254 C CA . GLY A 1 167 ? 24.808 10.992 0.129 1.00 81.81 167 GLY A CA 1
ATOM 1255 C C . GLY A 1 167 ? 23.847 11.913 0.893 1.00 81.81 167 GLY A C 1
ATOM 1256 O O . GLY A 1 167 ? 22.718 11.535 1.198 1.00 81.81 167 GLY A O 1
ATOM 1257 N N . ASP A 1 168 ? 24.274 13.150 1.163 1.00 87.06 168 ASP A N 1
ATOM 1258 C CA . ASP A 1 168 ? 23.402 14.176 1.751 1.00 87.06 168 ASP A CA 1
ATOM 1259 C C . ASP A 1 168 ? 22.362 14.656 0.724 1.00 87.06 168 ASP A C 1
ATOM 1261 O O . ASP A 1 168 ? 22.543 15.632 -0.012 1.00 87.06 168 ASP A O 1
ATOM 1265 N N . ILE A 1 169 ? 21.262 13.908 0.644 1.00 88.44 169 ILE A N 1
ATOM 1266 C CA . ILE A 1 169 ? 20.147 14.172 -0.263 1.00 88.44 169 ILE A CA 1
ATOM 1267 C C . ILE A 1 169 ? 19.483 15.516 0.062 1.00 88.44 169 ILE A C 1
ATOM 1269 O O . ILE A 1 169 ? 19.018 16.192 -0.855 1.00 88.44 169 ILE A O 1
ATOM 1273 N N . ALA A 1 170 ? 19.453 15.933 1.332 1.00 88.25 170 ALA A N 1
ATOM 1274 C CA . ALA A 1 170 ? 18.852 17.202 1.728 1.00 88.25 170 ALA A CA 1
ATOM 1275 C C . ALA A 1 170 ? 19.667 18.380 1.180 1.00 88.25 170 ALA A C 1
ATOM 1277 O O . ALA A 1 170 ? 19.107 19.260 0.523 1.00 88.25 170 ALA A O 1
ATOM 1278 N N . ALA A 1 171 ? 20.991 18.351 1.351 1.00 90.00 171 ALA A N 1
ATOM 1279 C CA . ALA A 1 171 ? 21.887 19.342 0.765 1.00 90.00 171 ALA A CA 1
ATOM 1280 C C . ALA A 1 171 ? 21.839 19.328 -0.770 1.00 90.00 171 ALA A C 1
ATOM 1282 O O . ALA A 1 171 ? 21.831 20.387 -1.398 1.00 90.00 171 ALA A O 1
ATOM 1283 N N . ARG A 1 172 ? 21.749 18.144 -1.394 1.00 88.25 172 ARG A N 1
ATOM 1284 C CA . ARG A 1 172 ? 21.619 18.023 -2.856 1.00 88.25 172 ARG A CA 1
ATOM 1285 C C . ARG A 1 172 ? 20.318 18.630 -3.381 1.00 88.25 172 ARG A C 1
ATOM 1287 O O . ARG A 1 172 ? 20.340 19.331 -4.387 1.00 88.25 172 ARG A O 1
ATOM 1294 N N . LYS A 1 173 ? 19.190 18.374 -2.714 1.00 88.25 173 LYS A N 1
ATOM 1295 C CA . LYS A 1 173 ? 17.903 19.002 -3.047 1.00 88.25 173 LYS A CA 1
ATOM 1296 C C . LYS A 1 173 ? 18.002 20.524 -2.876 1.00 88.25 173 LYS A C 1
ATOM 1298 O O . LYS A 1 173 ? 17.586 21.267 -3.759 1.00 88.25 173 LYS A O 1
ATOM 1303 N N . ALA A 1 174 ? 18.618 20.986 -1.784 1.00 90.56 174 ALA A N 1
ATOM 1304 C CA . ALA A 1 174 ? 18.792 22.408 -1.485 1.00 90.56 174 ALA A CA 1
ATOM 1305 C C . ALA A 1 174 ? 19.722 23.145 -2.466 1.00 90.56 174 ALA A C 1
ATOM 1307 O O . ALA A 1 174 ? 19.553 24.344 -2.672 1.00 90.56 174 ALA A O 1
ATOM 1308 N N . SER A 1 175 ? 20.675 22.453 -3.100 1.00 91.94 175 SER A N 1
ATOM 1309 C CA . SER A 1 175 ? 21.557 23.057 -4.108 1.00 91.94 175 SER A CA 1
ATOM 1310 C C .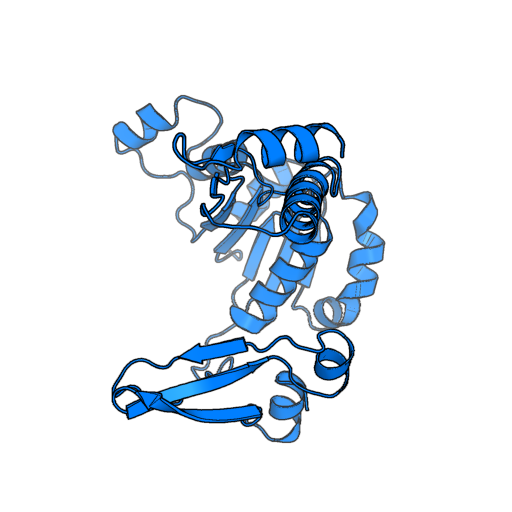 SER A 1 175 ? 20.881 23.291 -5.463 1.00 91.94 175 SER A C 1
ATOM 1312 O O . SER A 1 175 ? 21.474 23.925 -6.334 1.00 91.94 175 SER A O 1
ATOM 1314 N N . GLY A 1 176 ? 19.656 22.787 -5.660 1.00 89.69 176 GLY A N 1
ATOM 1315 C CA . GLY A 1 176 ? 18.933 22.880 -6.930 1.00 89.69 176 GLY A CA 1
ATOM 1316 C C . GLY A 1 176 ? 19.436 21.910 -8.002 1.00 89.69 176 GLY A C 1
ATOM 1317 O O . GLY A 1 176 ? 19.116 22.081 -9.178 1.00 89.69 176 GLY A O 1
ATOM 1318 N N . ALA A 1 177 ? 20.225 20.896 -7.626 1.00 89.62 177 ALA A N 1
ATOM 1319 C CA . ALA A 1 177 ? 20.657 19.863 -8.560 1.00 89.62 177 ALA A CA 1
ATOM 1320 C C . ALA A 1 177 ? 19.439 19.102 -9.127 1.00 89.62 177 ALA A C 1
ATOM 1322 O O . ALA A 1 177 ? 18.540 18.738 -8.362 1.00 89.62 177 ALA A O 1
ATOM 1323 N N . PRO A 1 178 ? 19.399 18.813 -10.441 1.00 90.94 178 PRO A N 1
ATOM 1324 C CA . PRO A 1 178 ? 18.298 18.054 -11.016 1.00 90.94 178 PRO A CA 1
ATOM 1325 C C . PRO A 1 178 ? 18.267 16.615 -10.463 1.00 90.94 178 PRO A C 1
ATOM 1327 O O . PRO A 1 178 ? 19.321 16.064 -10.104 1.00 90.94 178 PRO A O 1
ATOM 1330 N N . PRO A 1 179 ? 17.077 15.986 -10.405 1.00 91.94 179 PRO A N 1
ATOM 1331 C CA . PRO A 1 179 ? 16.972 14.571 -10.077 1.00 91.94 179 PRO A CA 1
ATOM 1332 C C . PRO A 1 179 ? 17.682 13.723 -11.141 1.00 91.94 179 PRO A C 1
ATOM 1334 O O . PRO A 1 179 ? 17.756 14.087 -12.314 1.00 91.94 179 PRO A O 1
ATOM 1337 N N . ASN A 1 180 ? 18.186 12.562 -10.730 1.00 90.38 180 ASN A N 1
ATOM 1338 C CA . ASN A 1 180 ? 18.839 11.589 -11.608 1.00 90.38 180 ASN A CA 1
ATOM 1339 C C . ASN A 1 180 ? 17.875 10.926 -12.595 1.00 90.38 180 ASN A C 1
ATOM 1341 O O . ASN A 1 180 ? 18.297 10.384 -13.617 1.00 90.38 180 ASN A O 1
ATOM 1345 N N . LEU A 1 181 ? 16.588 10.937 -12.269 1.00 91.81 181 LEU A N 1
ATOM 1346 C CA . LEU A 1 181 ? 15.541 10.313 -13.044 1.00 91.81 181 LEU A CA 1
ATOM 1347 C C . LEU A 1 181 ? 14.443 11.343 -13.299 1.00 91.81 181 LEU A C 1
ATOM 1349 O O . LEU A 1 181 ? 13.939 11.977 -12.377 1.00 91.81 181 LEU A O 1
ATOM 1353 N N . THR A 1 182 ? 14.086 11.509 -14.568 1.00 91.31 182 THR A N 1
ATOM 1354 C CA . THR A 1 182 ? 13.046 12.447 -15.019 1.00 91.31 182 THR A CA 1
ATOM 1355 C C . THR A 1 182 ? 11.725 11.755 -15.344 1.00 91.31 182 THR A C 1
ATOM 1357 O O . THR A 1 182 ? 10.732 12.420 -15.631 1.00 91.31 182 THR A O 1
ATOM 1360 N N . LYS A 1 183 ? 11.702 10.417 -15.315 1.00 94.50 183 LYS A N 1
ATOM 1361 C CA . LYS A 1 183 ? 10.484 9.632 -15.520 1.00 94.50 183 LYS A CA 1
ATOM 1362 C C . LYS A 1 183 ? 9.526 9.834 -14.341 1.00 94.50 183 LYS A C 1
ATOM 1364 O O . LYS A 1 183 ? 10.005 9.937 -13.211 1.00 94.50 183 LYS A O 1
ATOM 1369 N N . PRO A 1 184 ? 8.200 9.828 -14.572 1.00 95.44 184 PRO A N 1
ATOM 1370 C CA . PRO A 1 184 ? 7.227 9.765 -13.491 1.00 95.44 184 PRO A CA 1
ATOM 1371 C C . PRO A 1 184 ? 7.544 8.602 -12.550 1.00 95.44 184 PRO A C 1
ATOM 1373 O O . PRO A 1 184 ? 7.725 7.467 -13.000 1.00 95.44 184 PRO A O 1
ATOM 1376 N N . PHE A 1 185 ? 7.625 8.903 -11.257 1.00 95.69 185 PHE A N 1
ATOM 1377 C CA . PHE A 1 185 ? 7.943 7.929 -10.225 1.00 95.69 185 PHE A CA 1
ATOM 1378 C C . PHE A 1 185 ? 6.947 8.075 -9.069 1.00 95.69 185 PHE A C 1
ATOM 1380 O O . PHE A 1 185 ? 6.980 9.054 -8.327 1.00 95.69 185 PHE A O 1
ATOM 1387 N N . GLN A 1 186 ? 6.048 7.100 -8.951 1.00 95.88 186 GLN A N 1
ATOM 1388 C CA . GLN A 1 186 ? 5.143 6.928 -7.818 1.00 95.88 186 GLN A CA 1
ATOM 1389 C C . GLN A 1 186 ? 5.814 6.046 -6.763 1.00 95.88 186 GLN A C 1
ATOM 1391 O O . GLN A 1 186 ? 6.428 5.029 -7.095 1.00 95.88 186 GLN A O 1
ATOM 1396 N N . ALA A 1 187 ? 5.728 6.442 -5.497 1.00 95.25 187 ALA A N 1
ATOM 1397 C CA . ALA A 1 187 ? 6.379 5.711 -4.424 1.00 95.25 187 ALA A CA 1
ATOM 1398 C C . ALA A 1 187 ? 5.505 5.659 -3.172 1.00 95.25 187 ALA A C 1
ATOM 1400 O O . ALA A 1 187 ? 5.225 6.691 -2.566 1.00 95.25 187 ALA A O 1
ATOM 1401 N N . GLU A 1 188 ? 5.147 4.443 -2.771 1.00 94.50 188 GLU A N 1
ATOM 1402 C CA . GLU A 1 188 ? 4.561 4.141 -1.472 1.00 94.50 188 GLU A CA 1
ATOM 1403 C C . GLU A 1 188 ? 5.696 3.833 -0.494 1.00 94.50 188 GLU A C 1
ATOM 1405 O O . GLU A 1 188 ? 6.420 2.836 -0.614 1.00 94.50 188 GLU A O 1
ATOM 1410 N N . LEU A 1 189 ? 5.901 4.746 0.452 1.00 93.38 189 LEU A N 1
ATOM 1411 C CA . LEU A 1 189 ? 7.022 4.717 1.386 1.00 93.38 189 LEU A CA 1
ATOM 1412 C C . LEU A 1 189 ? 6.534 4.487 2.815 1.00 93.38 189 LEU A C 1
ATOM 1414 O O . LEU A 1 189 ? 5.376 4.731 3.150 1.00 93.38 189 LEU A O 1
ATOM 1418 N N . GLY A 1 190 ? 7.434 4.014 3.677 1.00 90.19 190 GLY A N 1
ATOM 1419 C CA . GLY A 1 190 ? 7.136 3.853 5.100 1.00 90.19 190 GLY A CA 1
ATOM 1420 C C . GLY A 1 190 ? 6.673 5.160 5.756 1.00 90.19 190 GLY A C 1
ATOM 1421 O O . GLY A 1 190 ? 7.139 6.244 5.404 1.00 90.19 190 GLY A O 1
ATOM 1422 N N . CYS A 1 191 ? 5.780 5.045 6.739 1.00 89.25 191 CYS A N 1
ATOM 1423 C CA . CYS A 1 191 ? 5.245 6.173 7.492 1.00 89.25 191 CYS A CA 1
ATOM 1424 C C . CYS A 1 191 ? 5.522 6.016 8.993 1.00 89.25 191 CYS A C 1
ATOM 1426 O O . CYS A 1 191 ? 5.631 4.907 9.514 1.00 89.25 191 CYS A O 1
ATOM 1428 N N . VAL A 1 192 ? 5.581 7.144 9.702 1.00 92.50 192 VAL A N 1
ATOM 1429 C CA . VAL A 1 192 ? 5.425 7.181 11.159 1.00 92.50 192 VAL A CA 1
ATOM 1430 C C . VAL A 1 192 ? 3.961 7.486 11.459 1.00 92.50 192 VAL A C 1
ATOM 1432 O O . VAL A 1 192 ? 3.593 8.639 11.669 1.00 92.50 192 VAL A O 1
ATOM 1435 N N . THR A 1 193 ? 3.111 6.457 11.419 1.00 93.00 193 THR A N 1
ATOM 1436 C CA . THR A 1 193 ? 1.653 6.620 11.512 1.00 93.00 193 THR A CA 1
ATOM 1437 C C . THR A 1 193 ? 1.220 7.005 12.933 1.00 93.00 193 THR A C 1
ATOM 1439 O O . THR A 1 193 ? 1.418 6.207 13.862 1.00 93.00 193 THR A O 1
ATOM 1442 N N . PRO A 1 194 ? 0.604 8.188 13.141 1.00 94.62 194 PRO A N 1
ATOM 1443 C CA . PRO A 1 194 ? 0.007 8.541 14.420 1.00 94.62 194 PRO A CA 1
ATOM 1444 C C . PRO A 1 194 ? -1.360 7.863 14.580 1.00 94.62 194 PRO A C 1
ATOM 1446 O O . PRO A 1 194 ? -2.232 7.995 13.725 1.00 94.62 194 PRO A O 1
ATOM 1449 N N . TYR A 1 195 ? -1.574 7.189 15.707 1.00 94.06 195 TYR A N 1
ATOM 1450 C CA . TYR A 1 195 ? -2.869 6.637 16.096 1.00 94.06 195 TYR A CA 1
ATOM 1451 C C . TYR A 1 195 ? -3.479 7.497 17.202 1.00 94.06 195 TYR A C 1
ATOM 1453 O O . TYR A 1 195 ? -2.996 7.511 18.337 1.00 94.06 195 TYR A O 1
ATOM 1461 N N . ILE A 1 196 ? -4.511 8.268 16.858 1.00 95.56 196 ILE A N 1
ATOM 1462 C CA . ILE A 1 196 ? -5.129 9.245 17.759 1.00 95.56 196 ILE A CA 1
ATOM 1463 C C . ILE A 1 196 ? -6.316 8.600 18.468 1.00 95.56 196 ILE A C 1
ATOM 1465 O O . ILE A 1 196 ? -7.333 8.297 17.850 1.00 95.56 196 ILE A O 1
ATOM 1469 N N . LEU A 1 197 ? -6.208 8.451 19.787 1.00 95.06 197 LEU A N 1
ATOM 1470 C CA . LEU A 1 197 ? -7.315 7.997 20.622 1.00 95.06 197 LEU A CA 1
ATOM 1471 C C . LEU A 1 197 ? -8.202 9.184 20.989 1.00 95.06 197 LEU A C 1
ATOM 1473 O O . LEU A 1 197 ? -7.810 10.057 21.770 1.00 95.06 197 LEU A O 1
ATOM 1477 N N . ALA A 1 198 ? -9.405 9.205 20.416 1.00 95.19 198 ALA A N 1
ATOM 1478 C CA . ALA A 1 198 ? -10.421 10.198 20.727 1.00 95.19 198 ALA A CA 1
ATOM 1479 C C . ALA A 1 198 ? -10.961 9.977 22.154 1.00 95.19 198 ALA A C 1
ATOM 1481 O O . ALA A 1 198 ? -11.512 8.914 22.434 1.00 95.19 198 ALA A O 1
ATOM 1482 N N . PRO A 1 199 ? -10.843 10.954 23.068 1.00 95.19 199 PRO A N 1
ATOM 1483 C CA . PRO A 1 199 ? -11.368 10.811 24.422 1.00 95.19 199 PRO A CA 1
ATOM 1484 C C . PRO A 1 199 ? -12.885 10.634 24.434 1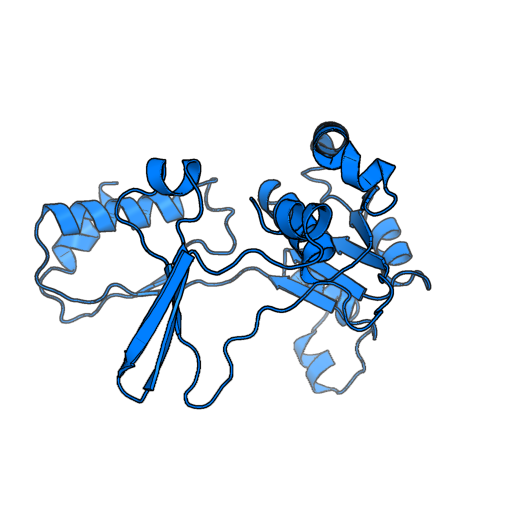.00 95.19 199 PRO A C 1
ATOM 1486 O O . PRO A 1 199 ? -13.605 11.308 23.698 1.00 95.19 199 PRO A O 1
ATOM 1489 N N . GLY A 1 200 ? -13.379 9.795 25.338 1.00 93.88 200 GLY A N 1
ATOM 1490 C CA . GLY A 1 200 ? -14.808 9.594 25.548 1.00 93.88 200 GLY A CA 1
ATOM 1491 C C . GLY A 1 200 ? -15.101 8.865 26.853 1.00 93.88 200 GLY A C 1
ATOM 1492 O O . GLY A 1 200 ? -14.179 8.464 27.562 1.00 93.88 200 GLY A O 1
ATOM 1493 N N . ALA A 1 201 ? -16.390 8.718 27.159 1.00 96.75 201 ALA A N 1
ATOM 1494 C CA . ALA A 1 201 ? -16.874 7.820 28.201 1.00 96.75 201 ALA A CA 1
ATOM 1495 C C . ALA A 1 201 ? -17.094 6.441 27.571 1.00 96.75 201 ALA A C 1
ATOM 1497 O O . ALA A 1 201 ? -18.129 6.178 26.959 1.00 96.75 201 ALA A O 1
ATOM 1498 N N . TRP A 1 202 ? -16.073 5.599 27.641 1.00 97.19 202 TRP A N 1
ATOM 1499 C CA . TRP A 1 202 ? -16.084 4.261 27.069 1.00 97.19 202 TRP A CA 1
ATOM 1500 C C . TRP A 1 202 ? -16.568 3.249 28.099 1.00 97.19 202 TRP A C 1
ATOM 1502 O O . TRP A 1 202 ? -16.267 3.358 29.287 1.00 97.19 202 TRP A O 1
ATOM 1512 N N . SER A 1 203 ? -17.299 2.239 27.636 1.00 98.06 203 SER A N 1
ATOM 1513 C CA . SER A 1 203 ? -17.534 1.041 28.436 1.00 98.06 203 SER A CA 1
ATOM 1514 C C . SER A 1 203 ? -16.231 0.253 28.590 1.00 98.06 203 SER A C 1
ATOM 1516 O O . SER A 1 203 ? -15.339 0.350 27.744 1.00 98.06 203 SER A O 1
ATOM 1518 N N . ASP A 1 204 ? -16.133 -0.586 29.621 1.00 97.56 204 ASP A N 1
ATOM 1519 C CA . ASP A 1 204 ? -14.959 -1.450 29.818 1.00 97.56 204 ASP A CA 1
ATOM 1520 C C . ASP A 1 204 ? -14.705 -2.359 28.605 1.00 97.56 204 ASP A C 1
ATOM 1522 O O . ASP A 1 204 ? -13.562 -2.580 28.209 1.00 97.56 204 ASP A O 1
ATOM 1526 N N . ALA A 1 205 ? -15.779 -2.819 27.954 1.00 97.62 205 ALA A N 1
ATOM 1527 C CA . ALA A 1 205 ? -15.697 -3.593 26.720 1.00 97.62 205 ALA A CA 1
ATOM 1528 C C . ALA A 1 205 ? -15.090 -2.790 25.557 1.00 97.62 205 ALA A C 1
ATOM 1530 O O . ALA A 1 205 ? -14.287 -3.333 24.805 1.00 97.62 205 ALA A O 1
ATOM 1531 N N . ALA A 1 206 ? -15.434 -1.505 25.416 1.00 97.00 206 ALA A N 1
ATOM 1532 C CA . ALA A 1 206 ? -14.852 -0.641 24.389 1.00 97.00 206 ALA A CA 1
ATOM 1533 C C . ALA A 1 206 ? -13.374 -0.333 24.673 1.00 97.00 206 ALA A C 1
ATOM 1535 O O . ALA A 1 206 ? -12.562 -0.338 23.751 1.00 97.00 206 ALA A O 1
ATOM 1536 N N . VAL A 1 207 ? -13.003 -0.132 25.946 1.00 97.88 207 VAL A N 1
ATOM 1537 C CA . VAL A 1 207 ? -11.594 0.019 26.343 1.00 97.88 207 VAL A CA 1
ATOM 1538 C C . VAL A 1 207 ? -10.794 -1.229 25.962 1.00 97.88 207 VAL A C 1
ATOM 1540 O O . VAL A 1 207 ? -9.763 -1.103 25.305 1.00 97.88 207 VAL A O 1
ATOM 1543 N N . ALA A 1 208 ? -11.281 -2.419 26.326 1.00 97.38 208 ALA A N 1
ATOM 1544 C CA . ALA A 1 208 ? -10.616 -3.682 26.010 1.00 97.38 208 ALA A CA 1
ATOM 1545 C C . ALA A 1 208 ? -10.524 -3.932 24.496 1.00 97.38 208 ALA A C 1
ATOM 1547 O O . ALA A 1 208 ? -9.485 -4.363 24.004 1.00 97.38 208 ALA A O 1
ATOM 1548 N N . LEU A 1 209 ? -11.591 -3.628 23.747 1.00 95.69 209 LEU A N 1
ATOM 1549 C CA . LEU A 1 209 ? -11.604 -3.757 22.291 1.00 95.69 209 LEU A CA 1
ATOM 1550 C C . LEU A 1 209 ? -10.525 -2.881 21.646 1.00 95.69 209 LEU A C 1
ATOM 1552 O O . LEU A 1 209 ? -9.688 -3.396 20.912 1.00 95.69 209 LEU A O 1
ATOM 1556 N N . HIS A 1 210 ? -10.504 -1.583 21.950 1.00 95.62 210 HIS A N 1
ATOM 1557 C CA . HIS A 1 210 ? -9.545 -0.665 21.335 1.00 95.62 210 HIS A CA 1
ATOM 1558 C C . HIS A 1 210 ? -8.103 -0.923 21.783 1.00 95.62 210 HIS A C 1
ATOM 1560 O O . HIS A 1 210 ? -7.179 -0.731 20.993 1.00 95.62 210 HIS A O 1
ATOM 1566 N N . ALA A 1 211 ? -7.888 -1.370 23.025 1.00 96.94 211 ALA A N 1
ATOM 1567 C CA . ALA A 1 211 ? -6.572 -1.808 23.483 1.00 96.94 211 ALA A CA 1
ATOM 1568 C C . ALA A 1 211 ? -6.071 -2.988 22.636 1.00 96.94 211 ALA A C 1
ATOM 1570 O O . ALA A 1 211 ? -4.980 -2.921 22.069 1.00 96.94 211 ALA A O 1
ATOM 1571 N N . ARG A 1 212 ? -6.915 -4.011 22.447 1.00 97.00 212 ARG A N 1
ATOM 1572 C CA . ARG A 1 212 ? -6.599 -5.162 21.596 1.00 97.00 212 ARG A CA 1
ATOM 1573 C C . ARG A 1 212 ? -6.377 -4.784 20.140 1.00 97.00 212 ARG A C 1
ATOM 1575 O O . ARG A 1 212 ? -5.473 -5.322 19.519 1.00 97.00 212 ARG A O 1
ATOM 1582 N N . GLU A 1 213 ? -7.169 -3.874 19.578 1.00 94.56 213 GLU A N 1
ATOM 1583 C CA . GLU A 1 213 ? -6.972 -3.401 18.201 1.00 94.56 213 GLU A CA 1
ATOM 1584 C C . GLU A 1 213 ? -5.593 -2.753 18.026 1.00 94.56 213 GLU A C 1
ATOM 1586 O O . GLU A 1 213 ? -4.886 -3.064 17.066 1.00 94.56 213 GLU A O 1
ATOM 1591 N N . VAL A 1 214 ? -5.175 -1.902 18.971 1.00 95.31 214 VAL A N 1
ATOM 1592 C CA . VAL A 1 214 ? -3.840 -1.283 18.957 1.00 95.31 214 VAL A CA 1
ATOM 1593 C C . VAL A 1 214 ? -2.744 -2.339 19.100 1.00 95.31 214 VAL A C 1
ATOM 1595 O O . VAL A 1 214 ? -1.806 -2.334 18.301 1.00 95.31 214 VAL A O 1
ATOM 1598 N N . ALA A 1 215 ? -2.871 -3.275 20.043 1.00 95.44 215 ALA A N 1
ATOM 1599 C CA . ALA A 1 215 ? -1.918 -4.374 20.197 1.00 95.44 215 ALA A CA 1
ATOM 1600 C C . ALA A 1 215 ? -1.827 -5.226 18.920 1.00 95.44 215 ALA A C 1
ATOM 1602 O O . ALA A 1 215 ? -0.734 -5.467 18.407 1.00 95.44 215 ALA A O 1
ATOM 1603 N N . ALA A 1 216 ? -2.972 -5.596 18.339 1.00 94.62 216 ALA A N 1
ATOM 1604 C CA . ALA A 1 216 ? -3.072 -6.353 17.097 1.00 94.62 216 ALA A CA 1
ATOM 1605 C C . ALA A 1 216 ? -2.373 -5.638 15.934 1.00 94.62 216 ALA A C 1
ATOM 1607 O O . ALA A 1 216 ? -1.603 -6.270 15.213 1.00 94.62 216 ALA A O 1
ATOM 1608 N N . MET A 1 217 ? -2.570 -4.324 15.773 1.00 92.44 217 MET A N 1
ATOM 1609 C CA . MET A 1 217 ? -1.860 -3.529 14.761 1.00 92.44 217 MET A CA 1
ATOM 1610 C C . MET A 1 217 ? -0.337 -3.580 14.937 1.00 92.44 217 MET A C 1
ATOM 1612 O O . MET A 1 217 ? 0.392 -3.578 13.941 1.00 92.44 217 MET A O 1
ATOM 1616 N N . VAL A 1 218 ? 0.147 -3.629 16.183 1.00 91.19 218 VAL A N 1
ATOM 1617 C CA . VAL A 1 218 ? 1.580 -3.713 16.479 1.00 91.19 218 VAL A CA 1
ATOM 1618 C C . VAL A 1 218 ? 2.128 -5.103 16.160 1.00 91.19 218 VAL A C 1
ATOM 1620 O O . VAL A 1 218 ? 3.121 -5.208 15.444 1.00 91.19 218 VAL A O 1
ATOM 1623 N N . VAL A 1 219 ? 1.482 -6.169 16.639 1.00 93.31 219 VAL A N 1
ATOM 1624 C CA . VAL A 1 219 ? 2.002 -7.543 16.507 1.00 93.31 219 VAL A CA 1
ATOM 1625 C C . VAL A 1 219 ? 1.749 -8.165 15.133 1.00 93.31 219 VAL A C 1
ATOM 1627 O O . VAL A 1 219 ? 2.472 -9.078 14.725 1.00 93.31 219 VAL A O 1
ATOM 1630 N N . HIS A 1 220 ? 0.746 -7.683 14.393 1.00 93.75 220 HIS A N 1
ATOM 1631 C CA . HIS A 1 220 ? 0.405 -8.206 13.074 1.00 93.75 220 HIS A CA 1
ATOM 1632 C C . HIS A 1 220 ? 1.604 -8.125 12.126 1.00 93.75 220 HIS A C 1
ATOM 1634 O O . HIS A 1 220 ? 2.209 -7.063 11.949 1.00 93.75 220 HIS A O 1
ATOM 1640 N N . ASN A 1 221 ? 1.929 -9.253 11.486 1.00 93.69 221 ASN A N 1
ATOM 1641 C CA . ASN A 1 221 ? 3.083 -9.388 10.594 1.00 93.69 221 ASN A CA 1
ATOM 1642 C C . ASN A 1 221 ? 4.397 -8.902 11.243 1.00 93.69 221 ASN A C 1
ATOM 1644 O O . ASN A 1 221 ? 5.212 -8.260 10.585 1.00 93.69 221 ASN A O 1
ATOM 1648 N N . ALA A 1 222 ? 4.564 -9.133 12.552 1.00 94.00 222 ALA A N 1
ATOM 1649 C CA . ALA A 1 222 ? 5.727 -8.704 13.334 1.00 94.00 222 ALA A CA 1
ATOM 1650 C C . ALA A 1 222 ? 6.088 -7.218 13.131 1.00 94.00 222 ALA A C 1
ATOM 1652 O O . ALA A 1 222 ? 7.261 -6.852 13.080 1.00 94.00 222 ALA A O 1
ATOM 1653 N N . HIS A 1 223 ? 5.067 -6.369 12.991 1.00 92.88 223 HIS A N 1
ATOM 1654 C CA . HIS A 1 223 ? 5.195 -4.930 12.775 1.00 92.88 223 HIS A CA 1
ATOM 1655 C C . HIS A 1 223 ? 5.807 -4.496 11.432 1.00 92.88 223 HIS A C 1
ATOM 1657 O O . HIS A 1 223 ? 6.066 -3.313 11.217 1.00 92.88 223 HIS A O 1
ATOM 1663 N N . PHE A 1 224 ? 5.976 -5.405 10.468 1.00 92.44 224 PHE A N 1
ATOM 1664 C CA . PHE A 1 224 ? 6.471 -5.077 9.128 1.00 92.44 224 PHE A CA 1
ATOM 1665 C C . PHE A 1 224 ? 5.387 -4.456 8.223 1.00 92.44 224 PHE A C 1
ATOM 1667 O O . PHE A 1 224 ? 5.364 -4.701 7.020 1.00 92.44 224 PHE A O 1
ATOM 1674 N N . ASN A 1 225 ? 4.469 -3.646 8.758 1.00 91.44 225 ASN A N 1
ATOM 1675 C CA . ASN A 1 225 ? 3.406 -2.998 7.978 1.00 91.44 225 ASN A CA 1
ATOM 1676 C C . ASN A 1 225 ? 3.690 -1.497 7.879 1.00 91.44 225 ASN A C 1
ATOM 1678 O O . ASN A 1 225 ? 3.824 -0.831 8.900 1.00 91.44 225 ASN A O 1
ATOM 1682 N N . CYS A 1 226 ? 3.727 -0.945 6.663 1.00 91.06 226 CYS A N 1
ATOM 1683 C CA . 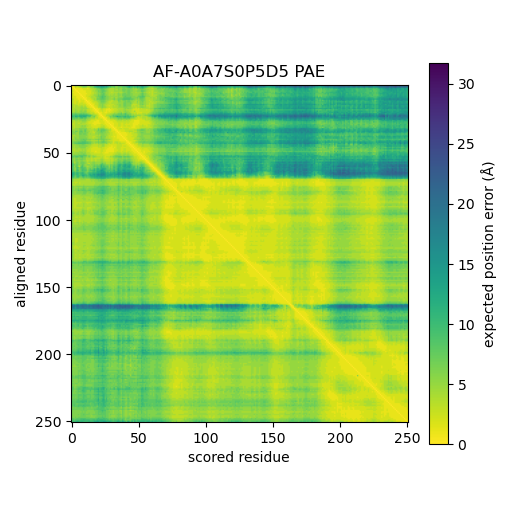CYS A 1 226 ? 3.990 0.484 6.436 1.00 91.06 226 CYS A CA 1
ATOM 1684 C C . CYS A 1 226 ? 2.962 1.413 7.106 1.00 91.06 226 CYS A C 1
ATOM 1686 O O . CYS A 1 226 ? 3.300 2.538 7.463 1.00 91.06 226 CYS A O 1
ATOM 1688 N N . LEU A 1 227 ? 1.732 0.925 7.291 1.00 88.38 227 LEU A N 1
ATOM 1689 C CA . LEU A 1 227 ? 0.608 1.637 7.902 1.00 88.38 227 LEU A CA 1
ATOM 1690 C C . LEU A 1 227 ? 0.414 1.342 9.398 1.00 88.38 227 LEU A C 1
ATOM 1692 O O . LEU A 1 227 ? -0.495 1.905 10.004 1.00 88.38 227 LEU A O 1
ATOM 1696 N N . ALA A 1 228 ? 1.231 0.473 10.007 1.00 90.25 228 ALA A N 1
ATOM 1697 C CA . ALA A 1 228 ? 1.087 0.161 11.429 1.00 90.25 228 ALA A CA 1
ATOM 1698 C C . ALA A 1 228 ? 1.265 1.415 12.294 1.00 90.25 228 ALA A C 1
ATOM 1700 O O . ALA A 1 228 ? 2.118 2.261 12.013 1.00 90.25 228 ALA A O 1
ATOM 1701 N N . ALA A 1 229 ? 0.489 1.502 13.376 1.00 92.06 229 ALA A N 1
ATOM 1702 C CA . ALA A 1 229 ? 0.619 2.563 14.364 1.00 92.06 229 ALA A CA 1
ATOM 1703 C C . ALA A 1 229 ? 2.052 2.604 14.922 1.00 92.06 229 ALA A C 1
ATOM 1705 O O . ALA A 1 229 ? 2.511 1.631 15.515 1.00 92.06 229 ALA A O 1
ATOM 1706 N N . GLN A 1 230 ? 2.740 3.735 14.740 1.00 93.81 230 GLN A N 1
ATOM 1707 C CA . GLN A 1 230 ? 4.086 3.973 15.279 1.00 93.81 230 GLN A CA 1
ATOM 1708 C C . GLN A 1 230 ? 4.048 4.861 16.526 1.00 93.81 230 GLN A C 1
ATOM 1710 O O . GLN A 1 230 ? 4.911 4.769 17.396 1.00 93.81 230 GLN A O 1
ATOM 1715 N N . VAL A 1 231 ? 3.054 5.752 16.610 1.00 95.69 231 VAL A N 1
ATOM 1716 C CA . VAL A 1 231 ? 2.925 6.721 17.701 1.00 95.69 231 VAL A CA 1
ATOM 1717 C C . VAL A 1 231 ? 1.497 6.726 18.210 1.00 95.69 231 VAL A C 1
ATOM 1719 O O . VAL A 1 231 ? 0.575 7.089 1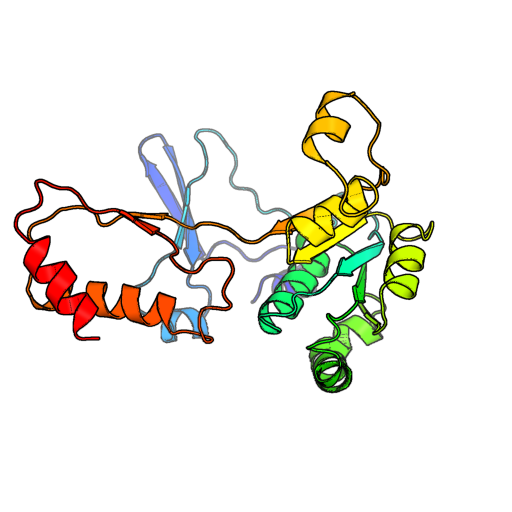7.485 1.00 95.69 231 VAL A O 1
ATOM 1722 N N . LEU A 1 232 ? 1.313 6.383 19.482 1.00 95.75 232 LEU A N 1
ATOM 1723 C CA . LEU A 1 232 ? 0.020 6.494 20.141 1.00 95.75 232 LEU A CA 1
ATOM 1724 C C . LEU A 1 232 ? -0.175 7.905 20.709 1.00 95.75 232 LEU A C 1
ATOM 1726 O O . LEU A 1 232 ? 0.566 8.342 21.592 1.00 95.75 232 LEU A O 1
ATOM 1730 N N . VAL A 1 233 ? -1.201 8.612 20.240 1.00 96.94 233 VAL A N 1
ATOM 1731 C CA . VAL A 1 233 ? -1.541 9.965 20.693 1.00 96.94 233 VAL A CA 1
ATOM 1732 C C . VAL A 1 233 ? -2.762 9.894 21.608 1.00 96.94 233 VAL A C 1
ATOM 1734 O O . VAL A 1 233 ? -3.844 9.482 21.198 1.00 96.94 233 VAL A O 1
ATOM 1737 N N . THR A 1 234 ? -2.588 10.314 22.864 1.00 96.88 234 THR A N 1
ATOM 1738 C CA . THR A 1 234 ? -3.639 10.321 23.899 1.00 96.88 234 THR A CA 1
ATOM 1739 C C . THR A 1 234 ? -3.863 11.730 24.436 1.00 96.88 234 THR A C 1
ATOM 1741 O O . THR A 1 234 ? -2.930 12.533 24.504 1.00 96.88 234 THR A O 1
ATOM 1744 N N . ALA A 1 235 ? -5.082 12.034 24.889 1.00 96.88 235 ALA A N 1
ATOM 1745 C CA . ALA A 1 235 ? -5.351 13.298 25.567 1.00 96.88 235 ALA A CA 1
ATOM 1746 C C . ALA A 1 235 ? -5.004 13.212 27.057 1.00 96.88 235 ALA A C 1
ATOM 1748 O O . ALA A 1 235 ? -5.533 12.373 27.785 1.00 96.88 235 ALA A O 1
ATOM 1749 N N . ARG A 1 236 ? -4.160 14.133 27.535 1.00 96.19 236 ARG A N 1
ATOM 1750 C CA . ARG A 1 236 ? -3.740 14.205 28.948 1.00 96.19 236 ARG A CA 1
ATOM 1751 C C . ARG A 1 236 ? -4.919 14.280 29.926 1.00 96.19 236 ARG A C 1
ATOM 1753 O O . ARG A 1 236 ? -4.822 13.739 31.018 1.00 96.19 236 ARG A O 1
ATOM 1760 N N . TRP A 1 237 ? -5.996 14.963 29.542 1.00 97.06 237 TRP A N 1
ATOM 1761 C CA . TRP A 1 237 ? -7.168 15.211 30.386 1.00 97.06 237 TRP A CA 1
ATOM 1762 C C . TRP A 1 237 ? -8.204 14.080 30.365 1.00 97.06 237 TRP A C 1
ATOM 1764 O O . TRP A 1 237 ? -9.182 14.156 31.102 1.00 97.06 237 TRP A O 1
ATOM 1774 N N . TRP A 1 238 ? -8.032 13.052 29.529 1.00 98.12 238 TRP A N 1
ATOM 1775 C CA . TRP A 1 238 ? -9.012 11.977 29.394 1.00 98.12 238 TRP A CA 1
ATOM 1776 C C . TRP A 1 238 ? -9.050 11.098 30.659 1.00 98.12 238 TRP A C 1
ATOM 1778 O O . TRP A 1 238 ? -8.045 10.445 30.957 1.00 98.12 238 TRP A O 1
ATOM 1788 N N . PRO A 1 239 ? -10.185 11.025 31.389 1.00 97.69 239 PRO A N 1
ATOM 1789 C CA . PRO A 1 239 ? -10.245 10.305 32.665 1.00 97.69 239 PRO A CA 1
ATOM 1790 C C . PRO A 1 239 ? -9.903 8.814 32.563 1.00 97.69 239 PRO A C 1
ATOM 1792 O O . PRO A 1 239 ? -9.261 8.273 33.459 1.00 97.69 239 PRO A O 1
ATOM 1795 N N . GLN A 1 240 ? -10.264 8.155 31.455 1.00 97.88 240 GLN A N 1
ATOM 1796 C CA . GLN A 1 240 ? -9.997 6.726 31.243 1.00 97.88 240 GLN A CA 1
ATOM 1797 C C . GLN A 1 240 ? -8.636 6.451 30.586 1.00 97.88 240 GLN A C 1
ATOM 1799 O O . GLN A 1 240 ? -8.326 5.302 30.281 1.00 97.88 240 GLN A O 1
ATOM 1804 N N . ARG A 1 241 ? -7.769 7.464 30.415 1.00 97.81 241 ARG A N 1
ATOM 1805 C CA . ARG A 1 241 ? -6.440 7.283 29.802 1.00 97.81 241 ARG A CA 1
ATOM 1806 C C . ARG A 1 241 ? -5.613 6.210 30.506 1.00 97.81 241 ARG A C 1
ATOM 1808 O O . ARG A 1 241 ? -4.979 5.400 29.840 1.00 97.81 241 ARG A O 1
ATOM 1815 N N . GLY A 1 242 ? -5.596 6.218 31.840 1.00 97.81 242 GLY A N 1
ATOM 1816 C CA . GLY A 1 242 ? -4.863 5.221 32.625 1.00 97.81 242 GLY A CA 1
ATOM 1817 C C . GLY A 1 242 ? -5.432 3.812 32.451 1.00 97.81 242 GLY A C 1
ATOM 1818 O O . GLY A 1 242 ? -4.672 2.873 32.252 1.00 97.81 242 GLY A O 1
ATOM 1819 N N . GLN A 1 243 ? -6.764 3.693 32.447 1.00 97.88 243 GLN A N 1
ATOM 1820 C CA . GLN A 1 243 ? -7.472 2.431 32.217 1.00 97.88 243 GLN A CA 1
ATOM 1821 C C . GLN A 1 243 ? -7.120 1.838 30.846 1.00 97.88 243 GLN A C 1
ATOM 1823 O O . GLN A 1 243 ? -6.800 0.658 30.754 1.00 97.88 243 GLN A O 1
ATOM 1828 N N . PHE A 1 244 ? -7.125 2.663 29.796 1.00 98.06 244 PHE A N 1
ATOM 1829 C CA . PHE A 1 244 ? -6.756 2.232 28.450 1.00 98.06 244 PHE A CA 1
ATOM 1830 C C . PHE A 1 244 ? -5.299 1.773 28.356 1.00 98.06 244 PHE A C 1
ATOM 1832 O O . PHE A 1 244 ? -5.035 0.711 27.805 1.00 98.06 244 PHE A O 1
ATOM 1839 N N . LEU A 1 245 ? -4.350 2.552 28.890 1.00 97.44 245 LEU A N 1
ATOM 1840 C CA . LEU A 1 245 ? -2.929 2.197 28.806 1.00 97.44 245 LEU A CA 1
ATOM 1841 C C . LEU A 1 245 ? -2.619 0.897 29.555 1.00 97.44 245 LEU A C 1
ATOM 1843 O O . LEU A 1 245 ? -1.854 0.088 29.046 1.00 97.44 245 LEU A O 1
ATOM 1847 N N . ALA A 1 246 ? -3.251 0.677 30.710 1.00 98.06 246 ALA A N 1
ATOM 1848 C CA . ALA A 1 246 ? -3.122 -0.576 31.446 1.00 98.06 246 ALA A CA 1
ATOM 1849 C C . ALA A 1 246 ? -3.727 -1.765 30.680 1.00 98.06 246 ALA A C 1
ATOM 1851 O O . ALA A 1 246 ? -3.153 -2.847 30.683 1.00 98.06 246 ALA A O 1
ATOM 1852 N N . ALA A 1 247 ? -4.866 -1.566 30.008 1.00 98.06 247 ALA A N 1
ATOM 1853 C CA . ALA A 1 247 ? -5.461 -2.598 29.163 1.00 98.06 247 ALA A CA 1
ATOM 1854 C C . ALA A 1 247 ? -4.569 -2.934 27.958 1.00 98.06 247 ALA A C 1
ATOM 1856 O O . ALA A 1 247 ? -4.437 -4.100 27.619 1.00 98.06 247 ALA A O 1
ATOM 1857 N N . LEU A 1 248 ? -3.936 -1.930 27.342 1.00 97.31 248 LEU A N 1
ATOM 1858 C CA . LEU A 1 248 ? -3.013 -2.131 26.223 1.00 97.31 248 LEU A CA 1
ATOM 1859 C C . LEU A 1 248 ? -1.736 -2.868 26.642 1.00 97.31 248 LEU A C 1
ATOM 1861 O O . LEU A 1 248 ? -1.273 -3.722 25.904 1.00 97.31 248 LEU A O 1
ATOM 1865 N N . GLU A 1 249 ? -1.164 -2.552 27.805 1.00 96.75 249 GLU A N 1
ATOM 1866 C CA . GLU A 1 249 ? 0.030 -3.240 28.324 1.00 96.75 249 GLU A CA 1
ATOM 1867 C C . GLU A 1 249 ? -0.236 -4.715 28.677 1.00 96.75 249 GLU A C 1
ATOM 1869 O O . GLU A 1 249 ? 0.694 -5.515 28.735 1.00 96.75 249 GLU A O 1
ATOM 1874 N N . ALA A 1 250 ? -1.499 -5.075 28.920 1.00 96.62 250 ALA A N 1
ATOM 1875 C CA . ALA A 1 250 ? -1.905 -6.435 29.253 1.00 96.62 250 ALA A CA 1
ATOM 1876 C C . ALA A 1 250 ? -2.165 -7.341 28.031 1.00 96.62 250 ALA A C 1
ATOM 1878 O O . ALA A 1 250 ? -2.314 -8.549 28.225 1.00 96.62 250 ALA A O 1
ATOM 1879 N N . GLU A 1 251 ? -2.257 -6.780 26.819 1.00 95.19 251 GLU A N 1
ATOM 1880 C CA . GLU A 1 251 ? -2.392 -7.526 25.552 1.00 95.19 251 GLU A CA 1
ATOM 1881 C C . GLU A 1 251 ? -1.013 -7.910 24.988 1.00 95.19 251 GLU A C 1
ATOM 1883 O O . GLU A 1 251 ? -0.882 -9.064 24.516 1.00 95.19 251 GLU A O 1
#

Solvent-accessible surface area (backbone atoms only — not comparable to full-atom values): 14547 Å² total; per-residue (Å²): 116,57,59,66,58,23,32,73,76,69,72,41,73,58,80,70,84,38,78,42,81,43,87,81,78,16,42,35,33,37,74,31,61,63,67,72,65,40,49,65,79,43,65,93,60,76,38,68,50,74,48,60,69,93,58,81,96,74,79,89,61,87,62,75,86,67,67,75,63,45,36,30,39,32,41,32,33,64,72,40,70,66,54,38,52,50,52,50,50,43,38,40,69,75,63,45,26,25,38,42,35,35,42,23,70,89,40,50,86,45,50,67,64,50,51,62,75,42,36,75,43,37,77,68,69,36,38,44,80,45,76,65,58,69,70,53,52,57,52,51,75,68,32,86,73,44,59,33,35,38,36,37,49,53,62,68,58,51,41,23,59,37,64,66,45,89,65,68,59,68,61,43,56,72,69,66,59,78,59,70,53,86,58,57,70,50,70,54,55,66,55,83,28,73,39,74,54,78,77,70,93,67,53,73,68,54,38,48,49,54,20,45,52,54,42,46,45,43,56,46,77,78,47,53,46,55,77,31,63,68,39,85,44,73,57,92,83,37,86,55,48,64,60,34,52,54,45,35,75,72,101

Mean predicted aligned error: 6.14 Å